Protein AF-A0A8K0P3K1-F1 (afdb_monomer_lite)

Foldseek 3Di:
DDPQDAPVPDDLLVVLLVLLQQQLQQARFKDKDQADPVRDRNFHQDDPVRLVVVVVSVQVSQQAFKPPRHDPVFKDKDWAFDQDDPRDGDDPVPGRGTMIMMTGHHDPQDRMATNVPRWGWHDDPPDIDTDDSVVSNVVVVVVVVVVVVVVVVVVVVCVVVVVVVVVVVVVVVVVVVVVVVPVPD

pLDDT: mean 82.13, std 14.41, range [30.98, 97.38]

Organism: Ladona fulva (NCBI:txid123851)

Radius of gyration: 28.06 Å; chains: 1; bounding box: 54×79×72 Å

Secondary structure (DSSP, 8-state):
------GGG--HHHHHHHHHHHHTTSS-EEEEESB-TTS-B--EE--HHHHHHHHHHHHHHHHHTEESPPPGGGEEEEEEE--EETTEEPPGGG--EEEEEEEE---TT---EETTT--EEEEETTEEEEE-HHHHHHHHHHHHHHHHHHHHHHHHHHHHHHHHHHHHHHHHHHHHHHHHTSS--

Structure (mmCIF, N/CA/C/O backbone):
data_AF-A0A8K0P3K1-F1
#
_entry.id   AF-A0A8K0P3K1-F1
#
loop_
_atom_site.group_PDB
_atom_site.id
_atom_site.type_symbol
_atom_site.label_atom_id
_atom_site.label_alt_id
_atom_site.label_comp_id
_atom_site.label_asym_id
_atom_site.label_entity_id
_atom_site.label_seq_id
_atom_site.pdbx_PDB_ins_code
_atom_site.Cartn_x
_atom_site.Cartn_y
_atom_site.Cartn_z
_atom_site.occupancy
_atom_site.B_iso_or_equiv
_atom_site.auth_seq_id
_atom_site.auth_comp_id
_atom_site.auth_asym_id
_atom_site.auth_atom_id
_atom_site.pdbx_PDB_model_num
ATOM 1 N N . MET A 1 1 ? -0.286 -1.206 -29.963 1.00 30.98 1 MET A N 1
ATOM 2 C CA . MET A 1 1 ? 0.560 -0.093 -29.488 1.00 30.98 1 MET A CA 1
ATOM 3 C C . MET A 1 1 ? 0.743 -0.262 -27.992 1.00 30.98 1 MET A C 1
ATOM 5 O O . MET A 1 1 ? -0.189 -0.025 -27.239 1.00 30.98 1 MET A O 1
ATOM 9 N N . SER A 1 2 ? 1.886 -0.807 -27.589 1.00 35.19 2 SER A N 1
ATOM 10 C CA . SER A 1 2 ? 2.212 -1.145 -26.203 1.00 35.19 2 SER A CA 1
ATOM 11 C C . SER A 1 2 ? 2.560 0.143 -25.460 1.00 35.19 2 SER A C 1
ATOM 13 O O . SER A 1 2 ? 3.600 0.742 -25.725 1.00 35.19 2 SER A O 1
ATOM 15 N N . SER A 1 3 ? 1.670 0.616 -24.590 1.00 42.28 3 SER A N 1
ATOM 16 C CA . SER A 1 3 ? 1.922 1.790 -23.755 1.00 42.28 3 SER A CA 1
ATOM 17 C C . SER A 1 3 ? 3.014 1.453 -22.740 1.00 42.28 3 SER A C 1
ATOM 19 O O . SER A 1 3 ? 2.750 0.817 -21.725 1.00 42.28 3 SER A O 1
ATOM 21 N N . GLU A 1 4 ? 4.257 1.839 -23.025 1.00 45.47 4 GLU A N 1
ATOM 22 C CA . GLU A 1 4 ? 5.372 1.673 -22.093 1.00 45.47 4 GLU A CA 1
ATOM 23 C C . GLU A 1 4 ? 5.132 2.544 -20.852 1.00 45.47 4 GLU A C 1
ATOM 25 O O . GLU A 1 4 ? 5.326 3.758 -20.873 1.00 45.47 4 GLU A O 1
ATOM 30 N N . ARG A 1 5 ? 4.670 1.932 -19.758 1.00 54.88 5 ARG A N 1
ATOM 31 C CA . ARG A 1 5 ? 4.519 2.621 -18.474 1.00 54.88 5 ARG A CA 1
ATOM 32 C C . ARG A 1 5 ? 5.867 2.635 -17.760 1.00 54.88 5 ARG A C 1
ATOM 34 O O . ARG A 1 5 ? 6.358 1.601 -17.310 1.00 54.88 5 ARG A O 1
ATOM 41 N N . SER A 1 6 ? 6.472 3.816 -17.684 1.00 55.75 6 SER A N 1
ATOM 42 C CA . SER A 1 6 ? 7.642 4.069 -16.841 1.00 55.75 6 SER A CA 1
ATOM 43 C C . SER A 1 6 ? 7.197 4.324 -15.399 1.00 55.75 6 SER A C 1
ATOM 45 O O . SER A 1 6 ? 6.186 4.993 -15.173 1.00 55.75 6 SER A O 1
ATOM 47 N N . ALA A 1 7 ? 7.970 3.854 -14.414 1.00 58.06 7 ALA A N 1
ATOM 48 C CA . ALA A 1 7 ? 7.705 4.140 -12.998 1.00 58.06 7 ALA A CA 1
ATOM 49 C C . ALA A 1 7 ? 7.728 5.645 -12.671 1.00 58.06 7 ALA A C 1
ATOM 51 O O . ALA A 1 7 ? 7.144 6.058 -11.674 1.00 58.06 7 ALA A O 1
ATOM 52 N N . LEU A 1 8 ? 8.328 6.474 -13.536 1.00 55.22 8 LEU A N 1
ATOM 53 C CA . LEU A 1 8 ? 8.339 7.937 -13.420 1.00 55.22 8 LEU A CA 1
ATOM 54 C C . LEU A 1 8 ? 6.945 8.582 -13.531 1.00 55.22 8 LEU A C 1
ATOM 56 O O . LEU A 1 8 ? 6.788 9.741 -13.165 1.00 55.22 8 LEU A O 1
ATOM 60 N N . GLN A 1 9 ? 5.935 7.860 -14.025 1.00 61.66 9 GLN A N 1
ATOM 61 C CA . GLN A 1 9 ? 4.557 8.363 -14.121 1.00 61.66 9 GLN A CA 1
ATOM 62 C C . GLN A 1 9 ? 3.705 8.064 -12.879 1.00 61.66 9 GLN A C 1
ATOM 64 O O . GLN A 1 9 ? 2.533 8.444 -12.830 1.00 61.66 9 GLN A O 1
ATOM 69 N N . ILE A 1 10 ? 4.252 7.373 -11.875 1.00 76.12 10 ILE A N 1
ATOM 70 C CA . ILE A 1 10 ? 3.509 7.050 -10.656 1.00 76.12 10 ILE A CA 1
ATOM 71 C C . ILE A 1 10 ? 3.386 8.319 -9.807 1.00 76.12 10 ILE A C 1
ATOM 73 O O . ILE A 1 10 ? 4.366 8.822 -9.265 1.00 76.12 10 ILE A O 1
ATOM 77 N N . SER A 1 11 ? 2.164 8.843 -9.693 1.00 84.88 11 SER A N 1
ATOM 78 C CA . SER A 1 11 ? 1.876 9.996 -8.838 1.00 84.88 11 SER A CA 1
ATOM 79 C C . SER A 1 11 ? 2.021 9.615 -7.364 1.00 84.88 11 SER A C 1
ATOM 81 O O . SER A 1 11 ? 1.261 8.786 -6.858 1.00 84.88 11 SER A O 1
ATOM 83 N N . GLU A 1 12 ? 2.961 10.265 -6.674 1.00 87.75 12 GLU A N 1
ATOM 84 C CA . GLU A 1 12 ? 3.181 10.102 -5.231 1.00 87.75 12 GLU A CA 1
ATOM 85 C C . GLU A 1 12 ? 1.896 10.371 -4.436 1.00 87.75 12 GLU A C 1
ATOM 87 O O . GLU A 1 12 ? 1.538 9.585 -3.565 1.00 87.75 12 GLU A O 1
ATOM 92 N N . ASN A 1 13 ? 1.140 11.416 -4.791 1.00 88.88 13 ASN A N 1
ATOM 93 C CA . ASN A 1 13 ? -0.115 11.756 -4.114 1.00 88.88 13 ASN A CA 1
ATOM 94 C C . ASN A 1 13 ? -1.177 10.660 -4.259 1.00 88.88 13 ASN A C 1
ATOM 96 O O . ASN A 1 13 ? -1.831 10.306 -3.278 1.00 88.88 13 ASN A O 1
ATOM 100 N N . ASN A 1 14 ? -1.344 10.103 -5.462 1.00 90.25 14 ASN A N 1
ATOM 101 C CA . ASN A 1 14 ? -2.312 9.026 -5.676 1.00 90.25 14 ASN A CA 1
ATOM 102 C C . ASN A 1 14 ? -1.897 7.759 -4.928 1.00 90.25 14 ASN A C 1
ATOM 104 O O . ASN A 1 14 ? -2.741 7.086 -4.337 1.00 90.25 14 ASN A O 1
ATOM 108 N N . LEU A 1 15 ? -0.601 7.442 -4.925 1.00 93.00 15 LEU A N 1
ATOM 109 C CA . LEU A 1 15 ? -0.086 6.301 -4.184 1.00 93.00 15 LEU A CA 1
ATOM 110 C C . LEU A 1 15 ? -0.263 6.486 -2.673 1.00 93.00 15 LEU A C 1
ATOM 112 O O . LEU A 1 15 ? -0.777 5.582 -2.023 1.00 93.00 15 LEU A O 1
ATOM 116 N N . ALA A 1 16 ? 0.066 7.656 -2.128 1.00 94.19 16 ALA A N 1
ATOM 117 C CA . ALA A 1 16 ? -0.148 7.978 -0.720 1.00 94.19 16 ALA A CA 1
ATOM 118 C C . ALA A 1 16 ? -1.631 7.869 -0.333 1.00 94.19 16 ALA A C 1
ATOM 120 O O . ALA A 1 16 ? -1.957 7.284 0.699 1.00 94.19 16 ALA A O 1
ATOM 121 N N . MET A 1 17 ? -2.538 8.338 -1.196 1.00 93.12 17 MET A N 1
ATOM 122 C CA . MET A 1 17 ? -3.982 8.189 -1.007 1.00 93.12 17 MET A CA 1
ATOM 123 C C . MET A 1 17 ? -4.403 6.711 -0.967 1.00 93.12 17 MET A C 1
ATOM 125 O O . MET A 1 17 ? -5.156 6.307 -0.080 1.00 93.12 17 MET A O 1
ATOM 129 N N . PHE A 1 18 ? -3.901 5.877 -1.887 1.00 93.69 18 PHE A N 1
ATOM 130 C CA . PHE A 1 18 ? -4.180 4.440 -1.859 1.00 93.69 18 PHE A CA 1
ATOM 131 C C . PHE A 1 18 ? -3.616 3.773 -0.610 1.00 93.69 18 PHE A C 1
ATOM 133 O O . PHE A 1 18 ? -4.332 3.008 0.034 1.00 93.69 18 PHE A O 1
ATOM 140 N N . VAL A 1 19 ? -2.377 4.080 -0.236 1.00 94.75 19 VAL A N 1
ATOM 141 C CA . VAL A 1 19 ? -1.754 3.546 0.978 1.00 94.75 19 VAL A CA 1
ATOM 142 C C . VAL A 1 19 ? -2.567 3.925 2.211 1.00 94.75 19 VAL A C 1
ATOM 144 O O . VAL A 1 19 ? -2.917 3.043 2.988 1.00 94.75 19 VAL A O 1
ATOM 147 N N . CYS A 1 20 ? -2.947 5.196 2.351 1.00 94.00 20 CYS A N 1
ATOM 148 C CA . CYS A 1 20 ? -3.813 5.673 3.428 1.00 94.00 20 CYS A CA 1
ATOM 149 C C . CYS A 1 20 ? -5.125 4.869 3.480 1.00 94.00 20 CYS A C 1
ATOM 151 O O . CYS A 1 20 ? -5.509 4.365 4.534 1.00 94.00 20 CYS A O 1
ATOM 153 N N . SER A 1 21 ? -5.748 4.628 2.321 1.00 93.25 21 SER A N 1
ATOM 154 C CA . SER A 1 21 ? -6.970 3.820 2.226 1.00 93.25 21 SER A CA 1
ATOM 155 C C . SER A 1 21 ? -6.803 2.364 2.670 1.00 93.25 21 SER A C 1
ATOM 157 O O . SER A 1 21 ? -7.722 1.802 3.266 1.00 93.25 21 SER A O 1
ATOM 159 N N . PHE A 1 22 ? -5.641 1.758 2.401 1.00 93.94 22 PHE A N 1
ATOM 160 C CA . PHE A 1 22 ? -5.319 0.394 2.818 1.00 93.94 22 PHE A CA 1
ATOM 161 C C . PHE A 1 22 ? -4.946 0.311 4.294 1.00 93.94 22 PHE A C 1
ATOM 163 O O . PHE A 1 22 ? -5.295 -0.660 4.948 1.00 93.94 22 PHE A O 1
ATOM 170 N N . LEU A 1 23 ? -4.268 1.315 4.844 1.00 92.88 23 LEU A N 1
ATOM 171 C CA . LEU A 1 23 ? -3.958 1.347 6.272 1.00 92.88 23 LEU A CA 1
ATOM 172 C C . LEU A 1 23 ? -5.233 1.458 7.121 1.00 92.88 23 LEU A C 1
ATOM 174 O O . LEU A 1 23 ? -5.320 0.843 8.179 1.00 92.88 23 LEU A O 1
ATOM 178 N N . ASN A 1 24 ? -6.236 2.191 6.631 1.00 91.50 24 ASN A N 1
ATOM 179 C CA . ASN A 1 24 ? -7.480 2.458 7.356 1.00 91.50 24 ASN A CA 1
ATOM 180 C C . ASN A 1 24 ? -8.568 1.390 7.203 1.00 91.50 24 ASN A C 1
ATOM 182 O O . ASN A 1 24 ? -9.595 1.485 7.866 1.00 91.50 24 ASN A O 1
ATOM 186 N N . ASN A 1 25 ? -8.390 0.386 6.340 1.00 87.31 25 ASN A N 1
ATOM 187 C CA . ASN A 1 25 ? -9.402 -0.659 6.145 1.00 87.31 25 ASN A CA 1
ATOM 188 C C . ASN A 1 25 ? -9.314 -1.803 7.180 1.00 87.31 25 ASN A C 1
ATOM 190 O O . ASN A 1 25 ? -10.071 -2.764 7.086 1.00 87.31 25 ASN A O 1
ATOM 194 N N . GLY A 1 26 ? -8.345 -1.751 8.102 1.00 80.25 26 GLY A N 1
ATOM 195 C CA . GLY A 1 26 ? -8.101 -2.777 9.122 1.00 80.25 26 GLY A CA 1
ATOM 196 C C . GLY A 1 26 ? -7.428 -4.068 8.631 1.00 80.25 26 GLY A C 1
ATOM 197 O O . GLY A 1 26 ? -6.910 -4.819 9.451 1.00 80.25 26 GLY A O 1
ATOM 198 N N . MET A 1 27 ? -7.370 -4.318 7.321 1.00 85.88 27 MET A N 1
ATOM 199 C CA . MET A 1 27 ? -6.788 -5.525 6.714 1.00 85.88 27 MET A CA 1
ATOM 200 C C . MET A 1 27 ? -5.431 -5.279 6.038 1.00 85.88 27 MET A C 1
ATOM 202 O O . MET A 1 27 ? -4.633 -6.203 5.899 1.00 85.88 27 MET A O 1
ATOM 206 N N . GLY A 1 28 ? -5.152 -4.049 5.601 1.00 91.56 28 GLY A N 1
ATOM 207 C CA . GLY A 1 28 ? -4.042 -3.745 4.704 1.00 91.56 28 GLY A CA 1
ATOM 208 C C . GLY A 1 28 ? -4.375 -4.087 3.251 1.00 91.56 28 GLY A C 1
ATOM 209 O O . GLY A 1 28 ? -5.533 -4.029 2.823 1.00 91.56 28 GLY A O 1
ATOM 210 N N . GLY A 1 29 ? -3.353 -4.426 2.469 1.00 93.88 29 GLY A N 1
ATOM 211 C CA . GLY A 1 29 ? -3.513 -4.858 1.083 1.00 93.88 29 GLY A CA 1
ATOM 212 C C . GLY A 1 29 ? -2.221 -4.795 0.280 1.00 93.88 29 GLY A C 1
ATOM 213 O O . GLY A 1 29 ? -1.163 -4.457 0.804 1.00 93.88 29 GLY A O 1
ATOM 214 N N . THR A 1 30 ? -2.322 -5.095 -1.013 1.00 94.94 30 THR A N 1
ATOM 215 C CA . THR A 1 30 ? -1.174 -5.094 -1.925 1.00 94.94 30 THR A CA 1
ATOM 216 C C . THR A 1 30 ? -1.466 -4.236 -3.148 1.00 94.94 30 THR A C 1
ATOM 218 O O . THR A 1 30 ? -2.526 -4.349 -3.767 1.00 94.94 30 THR A O 1
ATOM 221 N N . ILE A 1 31 ? -0.517 -3.373 -3.507 1.00 93.62 31 ILE A N 1
ATOM 222 C CA . ILE A 1 31 ? -0.551 -2.562 -4.725 1.00 93.62 31 ILE A CA 1
ATOM 223 C C . ILE A 1 31 ? 0.427 -3.162 -5.727 1.00 93.62 31 ILE A C 1
ATOM 225 O O . ILE A 1 31 ? 1.609 -3.320 -5.429 1.00 93.62 31 ILE A O 1
ATOM 229 N N . PHE A 1 32 ? -0.066 -3.445 -6.931 1.00 93.25 32 PHE A N 1
ATOM 230 C CA . PHE A 1 32 ? 0.747 -3.944 -8.033 1.00 93.25 32 PHE A CA 1
ATOM 231 C C . PHE A 1 32 ? 0.906 -2.884 -9.120 1.00 93.25 32 PHE A C 1
ATOM 233 O O . PHE A 1 32 ? -0.077 -2.307 -9.586 1.00 93.25 32 PHE A O 1
ATOM 240 N N . TYR A 1 33 ? 2.139 -2.690 -9.581 1.00 92.62 33 TYR A N 1
ATOM 241 C CA . TYR A 1 33 ? 2.444 -1.940 -10.797 1.00 92.62 33 TYR A CA 1
ATOM 242 C C . TYR A 1 33 ? 3.081 -2.847 -11.847 1.00 92.62 33 TYR A C 1
ATOM 244 O O . TYR A 1 33 ? 3.885 -3.722 -11.528 1.00 92.62 33 TYR A O 1
ATOM 252 N N . GLY A 1 34 ? 2.753 -2.605 -13.118 1.00 89.94 34 GLY A N 1
ATOM 253 C CA . GLY A 1 34 ? 3.140 -3.480 -14.231 1.00 89.94 34 GLY A CA 1
ATOM 254 C C . GLY A 1 34 ? 2.106 -4.567 -14.547 1.00 89.94 34 GLY A C 1
ATOM 255 O O . GLY A 1 34 ? 2.412 -5.507 -15.274 1.00 89.94 34 GLY A O 1
ATOM 256 N N . ILE A 1 35 ? 0.886 -4.440 -14.021 1.00 90.06 35 ILE A N 1
ATOM 257 C CA . ILE A 1 35 ? -0.266 -5.270 -14.387 1.00 90.06 35 ILE A CA 1
ATOM 258 C C . ILE A 1 35 ? -1.317 -4.356 -15.021 1.00 90.06 35 ILE A C 1
ATOM 260 O O . ILE A 1 35 ? -1.577 -3.260 -14.516 1.00 90.06 35 ILE A O 1
ATOM 264 N N . ASN A 1 36 ? -1.890 -4.770 -16.150 1.00 87.62 36 ASN A N 1
ATOM 265 C CA . ASN A 1 36 ? -2.932 -3.998 -16.822 1.00 87.62 36 ASN A CA 1
ATOM 266 C C . ASN A 1 36 ? -4.336 -4.289 -16.255 1.00 87.62 36 ASN A C 1
ATOM 268 O O . ASN A 1 36 ? -4.516 -5.155 -15.401 1.00 87.62 36 ASN A O 1
ATOM 272 N N . ALA A 1 37 ? -5.349 -3.559 -16.731 1.00 84.00 37 ALA A N 1
ATOM 273 C CA . ALA A 1 37 ? -6.725 -3.678 -16.232 1.00 84.00 37 ALA A CA 1
ATOM 274 C C . ALA A 1 37 ? -7.356 -5.065 -16.465 1.00 84.00 37 ALA A C 1
ATOM 276 O O . ALA A 1 37 ? -8.286 -5.436 -15.756 1.00 84.00 37 ALA A O 1
ATOM 277 N N . ASN A 1 38 ? -6.825 -5.841 -17.415 1.00 87.94 38 ASN A N 1
ATOM 278 C CA . ASN A 1 38 ? -7.275 -7.199 -17.719 1.00 87.94 38 ASN A CA 1
ATOM 279 C C . ASN A 1 38 ? -6.521 -8.261 -16.895 1.00 87.94 38 ASN A C 1
ATOM 281 O O . ASN A 1 38 ? -6.701 -9.453 -17.127 1.00 87.94 38 ASN A O 1
ATOM 285 N N . GLY A 1 39 ? -5.641 -7.849 -15.974 1.00 85.38 39 GLY A N 1
ATOM 286 C CA . GLY A 1 39 ? -4.822 -8.756 -15.167 1.00 85.38 39 GLY A CA 1
ATOM 287 C C . GLY A 1 39 ? -3.599 -9.322 -15.895 1.00 85.38 39 GLY A C 1
ATOM 288 O O . GLY A 1 39 ? -2.961 -10.242 -15.391 1.00 85.38 39 GLY A O 1
ATOM 289 N N . ILE A 1 40 ? -3.243 -8.791 -17.068 1.00 87.56 40 ILE A N 1
ATOM 290 C CA . ILE A 1 40 ? -2.072 -9.250 -17.823 1.00 87.56 40 ILE A CA 1
ATOM 291 C C . ILE A 1 40 ? -0.821 -8.557 -17.281 1.00 87.56 40 ILE A C 1
ATOM 293 O O . ILE A 1 40 ? -0.783 -7.333 -17.123 1.00 87.56 40 ILE A O 1
ATOM 297 N N . VAL A 1 41 ? 0.218 -9.352 -17.023 1.00 89.94 41 VAL A N 1
ATOM 298 C CA . VAL A 1 41 ? 1.531 -8.870 -16.588 1.00 89.94 41 VAL A CA 1
ATOM 299 C C . VAL A 1 41 ? 2.293 -8.305 -17.786 1.00 89.94 41 VAL A C 1
ATOM 301 O O . VAL A 1 41 ? 2.770 -9.046 -18.642 1.00 89.94 41 VAL A O 1
ATOM 304 N N . GLU A 1 42 ? 2.425 -6.984 -17.829 1.00 87.06 42 GLU A N 1
ATOM 305 C CA . GLU A 1 42 ? 3.249 -6.266 -18.814 1.00 87.06 42 GLU A CA 1
ATOM 306 C C . GLU A 1 42 ? 4.634 -5.936 -18.235 1.00 87.06 42 GLU A C 1
ATOM 308 O O . GLU A 1 42 ? 5.643 -5.932 -18.943 1.00 87.06 42 GLU A O 1
ATOM 313 N N . GLY A 1 43 ? 4.675 -5.721 -16.918 1.00 88.06 43 GLY A N 1
ATOM 314 C CA . GLY A 1 43 ? 5.819 -5.242 -16.162 1.00 88.06 43 GLY A CA 1
ATOM 315 C C . GLY A 1 43 ? 6.216 -3.806 -16.504 1.00 88.06 43 GLY A C 1
ATOM 316 O O . GLY A 1 43 ? 5.687 -3.167 -17.408 1.00 88.06 43 GLY A O 1
ATOM 317 N N . MET A 1 44 ? 7.171 -3.285 -15.746 1.00 88.50 44 MET A N 1
ATOM 318 C CA . MET A 1 44 ? 7.766 -1.970 -15.944 1.00 88.50 44 MET A CA 1
ATOM 319 C C . MET A 1 44 ? 9.252 -2.119 -16.216 1.00 88.50 44 MET A C 1
ATOM 321 O O . MET A 1 44 ? 9.939 -2.901 -15.554 1.00 88.50 44 MET A O 1
ATOM 325 N N . LYS A 1 45 ? 9.753 -1.362 -17.192 1.00 88.44 45 LYS A N 1
ATOM 326 C CA . LYS A 1 45 ? 11.183 -1.331 -17.486 1.00 88.44 45 LYS A CA 1
ATOM 327 C C . LYS A 1 45 ? 11.892 -0.548 -16.385 1.00 88.44 45 LYS A C 1
ATOM 329 O O . LYS A 1 45 ? 11.662 0.650 -16.275 1.00 88.44 45 LYS A O 1
ATOM 334 N N . LEU A 1 46 ? 12.697 -1.230 -15.573 1.00 88.19 46 LEU A N 1
ATOM 335 C CA . LEU A 1 46 ? 13.419 -0.638 -14.449 1.00 88.19 46 LEU A CA 1
ATOM 336 C C . LEU A 1 46 ? 14.855 -1.146 -14.396 1.00 88.19 46 LEU A C 1
ATOM 338 O O . LEU A 1 46 ? 15.114 -2.351 -14.322 1.00 88.19 46 LEU A O 1
ATOM 342 N N . ASN A 1 47 ? 15.794 -0.210 -14.385 1.00 88.81 47 ASN A N 1
ATOM 343 C CA . ASN A 1 47 ? 17.188 -0.463 -14.069 1.00 88.81 47 ASN A CA 1
ATOM 344 C C . ASN A 1 47 ? 17.415 -0.471 -12.541 1.00 88.81 47 ASN A C 1
ATOM 346 O O . ASN A 1 47 ? 16.516 -0.208 -11.739 1.00 88.81 47 ASN A O 1
ATOM 350 N N . ARG A 1 48 ? 18.633 -0.817 -12.109 1.00 89.19 48 ARG A N 1
ATOM 351 C CA . ARG A 1 48 ? 18.972 -0.891 -10.678 1.00 89.19 48 ARG A CA 1
ATOM 352 C C . ARG A 1 48 ? 18.772 0.447 -9.958 1.00 89.19 48 ARG A C 1
ATOM 354 O O . ARG A 1 48 ? 18.177 0.458 -8.888 1.00 89.19 48 ARG A O 1
ATOM 361 N N . LEU A 1 49 ? 19.225 1.545 -10.561 1.00 91.00 49 LEU A N 1
ATOM 362 C CA . LEU A 1 49 ? 19.121 2.882 -9.981 1.00 91.00 49 LEU A CA 1
ATOM 363 C C . LEU A 1 49 ? 17.656 3.314 -9.824 1.00 91.00 49 LEU A C 1
ATOM 365 O O . LEU A 1 49 ? 17.288 3.870 -8.794 1.00 91.00 49 LEU A O 1
ATOM 369 N N . GLU A 1 50 ? 16.808 3.022 -10.809 1.00 91.44 50 GLU A N 1
ATOM 370 C CA . GLU A 1 50 ? 15.373 3.318 -10.777 1.00 91.44 50 GLU A CA 1
ATOM 371 C C . GLU A 1 50 ? 14.656 2.540 -9.672 1.00 91.44 50 GLU A C 1
ATOM 373 O O . GLU A 1 50 ? 13.842 3.121 -8.959 1.00 91.44 50 GLU A O 1
ATOM 378 N N . ARG A 1 51 ? 14.991 1.258 -9.462 1.00 91.38 51 ARG A N 1
ATOM 379 C CA . ARG A 1 51 ? 14.431 0.463 -8.353 1.00 91.38 51 ARG A CA 1
ATOM 380 C C . ARG A 1 51 ? 14.822 1.020 -6.985 1.00 91.38 51 ARG A C 1
ATOM 382 O O . ARG A 1 51 ? 13.969 1.145 -6.106 1.00 91.38 51 ARG A O 1
ATOM 389 N N . ASP A 1 52 ? 16.089 1.386 -6.816 1.00 93.00 52 ASP A N 1
ATOM 390 C CA . ASP A 1 52 ? 16.579 1.969 -5.563 1.00 93.00 52 ASP A CA 1
ATOM 391 C C . ASP A 1 52 ? 15.960 3.353 -5.313 1.00 93.00 52 ASP A C 1
ATOM 393 O O . ASP A 1 52 ? 15.584 3.681 -4.187 1.00 93.00 52 ASP A O 1
ATOM 397 N N . THR A 1 53 ? 15.794 4.152 -6.368 1.00 92.81 53 THR A N 1
ATOM 398 C CA . THR A 1 53 ? 15.145 5.471 -6.303 1.00 92.81 53 THR A CA 1
ATOM 399 C C . THR A 1 53 ? 13.665 5.337 -5.964 1.00 92.81 53 THR A C 1
ATOM 401 O O . THR A 1 53 ? 13.163 6.078 -5.123 1.00 92.81 53 THR A O 1
ATOM 404 N N . PHE A 1 54 ? 12.979 4.359 -6.560 1.00 92.81 54 PHE A N 1
ATOM 405 C CA . PHE A 1 54 ? 11.581 4.068 -6.271 1.00 92.81 54 PHE A CA 1
ATOM 406 C C . PHE A 1 54 ? 11.381 3.694 -4.799 1.00 92.81 54 PHE A C 1
ATOM 408 O O . PHE A 1 54 ? 10.548 4.306 -4.139 1.00 92.81 54 PHE A O 1
ATOM 415 N N . ARG A 1 55 ? 12.186 2.770 -4.251 1.00 94.00 55 ARG A N 1
ATOM 416 C CA . ARG A 1 55 ? 12.125 2.406 -2.821 1.00 94.00 55 ARG A CA 1
ATOM 417 C C . ARG A 1 55 ? 12.305 3.611 -1.906 1.00 94.00 55 ARG A C 1
ATOM 419 O O . ARG A 1 55 ? 11.455 3.851 -1.060 1.00 94.00 55 ARG A O 1
ATOM 426 N N . LYS A 1 56 ? 13.342 4.421 -2.144 1.00 93.69 56 LYS A N 1
ATOM 427 C CA . LYS A 1 56 ? 13.577 5.656 -1.376 1.00 93.69 56 LYS A CA 1
ATOM 428 C 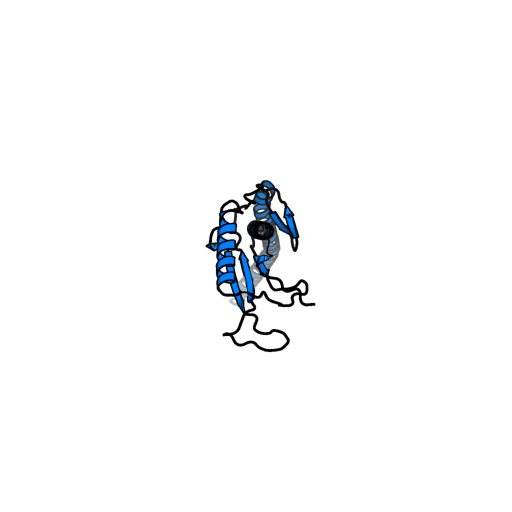C . LYS A 1 56 ? 12.408 6.638 -1.481 1.00 93.69 56 LYS A C 1
ATOM 430 O O . LYS A 1 56 ? 12.104 7.332 -0.515 1.00 93.69 56 LYS A O 1
ATOM 435 N N . GLY A 1 57 ? 11.770 6.712 -2.650 1.00 93.38 57 GLY A N 1
ATOM 436 C CA . GLY A 1 57 ? 10.563 7.505 -2.871 1.00 93.38 57 GLY A CA 1
ATOM 437 C C . GLY A 1 57 ? 9.396 7.027 -2.009 1.00 93.38 57 GLY A C 1
ATOM 438 O O . GLY A 1 57 ? 8.759 7.848 -1.355 1.00 93.38 57 GLY A O 1
ATOM 439 N N . ILE A 1 58 ? 9.171 5.710 -1.942 1.00 94.69 58 ILE A N 1
ATOM 440 C CA . ILE A 1 58 ? 8.165 5.116 -1.052 1.00 94.69 58 ILE A CA 1
ATOM 441 C C . ILE A 1 58 ? 8.484 5.427 0.407 1.00 94.69 58 ILE A C 1
ATOM 443 O O . ILE A 1 58 ? 7.621 5.960 1.093 1.00 94.69 58 ILE A O 1
ATOM 447 N N . ASP A 1 59 ? 9.711 5.179 0.865 1.00 94.69 59 ASP A N 1
ATOM 448 C CA . ASP A 1 59 ? 10.103 5.443 2.256 1.00 94.69 59 ASP A CA 1
ATOM 449 C C . ASP A 1 59 ? 9.873 6.912 2.636 1.00 94.69 59 ASP A C 1
ATOM 451 O O . ASP A 1 59 ? 9.280 7.229 3.668 1.00 94.69 59 ASP A O 1
ATOM 455 N N . ARG A 1 60 ? 10.266 7.837 1.753 1.00 94.62 60 ARG A N 1
ATOM 456 C CA . ARG A 1 60 ? 10.030 9.271 1.942 1.00 94.62 60 ARG A CA 1
ATOM 457 C C . ARG A 1 60 ? 8.538 9.605 1.996 1.00 94.62 60 ARG A C 1
ATOM 459 O O . ARG A 1 60 ? 8.139 10.412 2.835 1.00 94.62 60 ARG A O 1
ATOM 466 N N . MET A 1 61 ? 7.734 9.031 1.105 1.00 94.88 61 MET A N 1
ATOM 467 C CA . MET A 1 61 ? 6.287 9.248 1.058 1.00 94.88 61 MET A CA 1
ATOM 468 C C . MET A 1 61 ? 5.615 8.731 2.340 1.00 94.88 61 MET A C 1
ATOM 470 O O . MET A 1 61 ? 4.786 9.434 2.915 1.00 94.88 61 MET A O 1
ATOM 474 N N . MET A 1 62 ? 6.005 7.548 2.823 1.00 95.00 62 MET A N 1
ATOM 475 C CA . MET A 1 62 ? 5.498 6.939 4.060 1.00 95.00 62 MET A CA 1
ATOM 476 C C . MET A 1 62 ? 5.780 7.804 5.298 1.00 95.00 62 MET A C 1
ATOM 478 O O . MET A 1 62 ? 4.937 7.883 6.192 1.00 95.00 62 MET A O 1
ATOM 482 N N . GLY A 1 63 ? 6.927 8.493 5.314 1.00 93.62 63 GLY A N 1
ATOM 483 C CA . GLY A 1 63 ? 7.328 9.395 6.398 1.00 93.62 63 GLY A CA 1
ATOM 484 C C . GLY A 1 63 ? 6.775 10.822 6.322 1.00 93.62 63 GLY A C 1
ATOM 485 O O . GLY A 1 63 ? 6.753 11.521 7.331 1.00 93.62 63 GLY A O 1
ATOM 486 N N . ARG A 1 64 ? 6.358 11.303 5.141 1.00 93.69 64 ARG A N 1
ATOM 487 C CA . ARG A 1 64 ? 6.010 12.730 4.942 1.00 93.69 64 ARG A CA 1
ATOM 488 C C . ARG A 1 64 ? 4.585 12.989 4.484 1.00 93.69 64 ARG A C 1
ATOM 490 O O . ARG A 1 64 ? 4.048 14.053 4.773 1.00 93.69 64 ARG A O 1
ATOM 497 N N . SER A 1 65 ? 3.995 12.058 3.746 1.00 93.88 65 SER A N 1
ATOM 498 C CA . SER A 1 65 ? 2.717 12.272 3.056 1.00 93.88 65 SER A CA 1
ATOM 499 C C . SER A 1 65 ? 1.530 11.701 3.835 1.00 93.88 65 SER A C 1
ATOM 501 O O . SER A 1 65 ? 0.384 12.023 3.523 1.00 93.88 65 SER A O 1
ATOM 503 N N . ILE A 1 66 ? 1.790 10.898 4.873 1.00 94.38 66 ILE A N 1
ATOM 504 C CA . ILE A 1 66 ? 0.785 10.215 5.694 1.00 94.38 66 ILE A CA 1
ATOM 505 C C . ILE A 1 66 ? 1.057 10.495 7.181 1.00 94.38 66 ILE A C 1
ATOM 507 O O . ILE A 1 66 ? 2.203 10.468 7.622 1.00 94.38 66 ILE A O 1
ATOM 511 N N . TYR A 1 67 ? -0.005 10.776 7.940 1.00 93.06 67 TYR A N 1
ATOM 512 C CA . TYR A 1 67 ? 0.031 11.065 9.373 1.00 93.06 67 TYR A CA 1
ATOM 513 C C . TYR A 1 67 ? -0.970 10.197 10.161 1.00 93.06 67 TYR A C 1
ATOM 515 O O . TYR A 1 67 ? -2.148 10.177 9.790 1.00 93.06 67 TYR A O 1
ATOM 523 N N . PRO A 1 68 ? -0.574 9.558 11.281 1.00 92.94 68 PRO A N 1
ATOM 524 C CA . PRO A 1 68 ? 0.791 9.472 11.819 1.00 92.94 68 PRO A CA 1
ATOM 525 C C . PRO A 1 68 ? 1.775 8.809 10.845 1.00 92.94 68 PRO A C 1
ATOM 527 O O . PRO A 1 68 ? 1.346 8.154 9.898 1.00 92.94 68 PRO A O 1
ATOM 530 N N . GLU A 1 69 ? 3.080 8.988 11.063 1.00 93.50 69 GLU A N 1
ATOM 531 C CA . GLU A 1 69 ? 4.108 8.366 10.217 1.00 93.50 69 GLU A CA 1
ATOM 532 C C . GLU A 1 69 ? 3.911 6.843 10.140 1.00 93.50 69 GLU A C 1
ATOM 534 O O . GLU A 1 69 ? 3.649 6.163 11.142 1.00 93.50 69 GLU A O 1
ATOM 539 N N . VAL A 1 70 ? 4.021 6.298 8.927 1.00 94.69 70 VAL A N 1
ATOM 540 C CA . VAL A 1 70 ? 3.865 4.863 8.691 1.00 94.69 70 VAL A CA 1
ATOM 541 C C . VAL A 1 70 ? 5.156 4.156 9.088 1.00 94.69 70 VAL A C 1
ATOM 543 O O . VAL A 1 70 ? 6.221 4.414 8.533 1.00 94.69 70 VAL A O 1
ATOM 546 N N . ARG A 1 71 ? 5.067 3.226 10.046 1.00 94.06 71 ARG A N 1
ATOM 547 C CA . ARG A 1 71 ? 6.242 2.475 10.508 1.00 94.06 71 ARG A CA 1
ATOM 548 C C . ARG A 1 71 ? 6.809 1.609 9.372 1.00 94.06 71 ARG A C 1
ATOM 550 O O . ARG A 1 71 ? 6.018 0.967 8.681 1.00 94.06 71 ARG A O 1
ATOM 557 N N . PRO A 1 72 ? 8.143 1.456 9.255 1.00 94.12 72 PRO A N 1
ATOM 558 C CA . PRO A 1 72 ? 8.763 0.592 8.243 1.00 94.12 72 PRO A CA 1
ATOM 559 C C . PRO A 1 72 ? 8.293 -0.869 8.273 1.00 94.12 72 PRO A C 1
ATOM 561 O O . PRO A 1 72 ? 8.301 -1.546 7.259 1.00 94.12 72 PRO A O 1
ATOM 564 N N . SER A 1 73 ? 7.832 -1.369 9.424 1.00 94.38 73 SER A N 1
ATOM 565 C CA . SER A 1 73 ? 7.265 -2.721 9.540 1.00 94.38 73 SER A CA 1
ATOM 566 C C . SER A 1 73 ? 5.872 -2.878 8.913 1.00 94.38 73 SER A C 1
ATOM 568 O O . SER A 1 73 ? 5.388 -4.003 8.771 1.00 94.38 73 SER A O 1
ATOM 570 N N . CYS A 1 74 ? 5.212 -1.768 8.568 1.00 94.38 74 CYS A N 1
ATOM 571 C CA . CYS A 1 74 ? 3.853 -1.738 8.029 1.00 94.38 74 CYS A CA 1
ATOM 572 C C . CYS A 1 74 ? 3.815 -1.789 6.500 1.00 94.38 74 CYS A C 1
ATOM 574 O O . CYS A 1 74 ? 2.726 -1.777 5.931 1.00 94.38 74 CYS A O 1
ATOM 576 N N . TYR A 1 75 ? 4.961 -1.850 5.821 1.00 96.50 75 TYR A N 1
ATOM 577 C CA . TYR A 1 75 ? 4.997 -2.016 4.376 1.00 96.50 75 TYR A CA 1
ATOM 578 C C . TYR A 1 75 ? 6.233 -2.788 3.912 1.00 96.50 75 TYR A C 1
ATOM 580 O O . TYR A 1 75 ? 7.229 -2.871 4.622 1.00 96.50 75 TYR A O 1
ATOM 588 N N . ASP A 1 76 ? 6.154 -3.363 2.715 1.00 97.12 76 ASP A N 1
ATOM 589 C CA . ASP A 1 76 ? 7.299 -3.951 2.018 1.00 97.12 76 ASP A CA 1
ATOM 590 C C . ASP A 1 76 ? 7.228 -3.636 0.520 1.00 97.12 76 ASP A C 1
ATOM 592 O O . ASP A 1 76 ? 6.139 -3.555 -0.052 1.00 97.12 76 ASP A O 1
ATOM 596 N N . VAL A 1 77 ? 8.389 -3.441 -0.111 1.00 96.56 77 VAL A N 1
ATOM 597 C CA . VAL A 1 77 ? 8.509 -3.107 -1.537 1.00 96.56 77 VAL A CA 1
ATOM 598 C C . VAL A 1 77 ? 9.376 -4.142 -2.243 1.00 96.56 77 VAL A C 1
ATOM 600 O O . VAL A 1 77 ? 10.617 -4.130 -2.178 1.00 96.56 77 VAL A O 1
ATOM 603 N N . SER A 1 78 ? 8.700 -4.991 -3.006 1.00 96.25 78 SER A N 1
ATOM 604 C CA . SER A 1 78 ? 9.281 -6.104 -3.741 1.00 96.25 78 SER A CA 1
ATOM 605 C C . SER A 1 78 ? 9.271 -5.847 -5.250 1.00 96.25 78 SER A C 1
ATOM 607 O O . SER A 1 78 ? 8.335 -5.280 -5.811 1.00 96.25 78 SER A O 1
ATOM 609 N N . PHE A 1 79 ? 10.347 -6.259 -5.924 1.00 94.19 79 PHE A N 1
ATOM 610 C CA . PHE A 1 79 ? 10.462 -6.201 -7.383 1.00 94.19 79 PHE A CA 1
ATOM 611 C C . PHE A 1 79 ? 10.534 -7.624 -7.922 1.00 94.19 79 PHE A C 1
ATOM 613 O O . PHE A 1 79 ? 11.554 -8.296 -7.763 1.00 94.19 79 PHE A O 1
ATOM 620 N N . ILE A 1 80 ? 9.473 -8.060 -8.590 1.00 93.12 80 ILE A N 1
ATOM 621 C CA . ILE A 1 80 ? 9.343 -9.412 -9.132 1.00 93.12 80 ILE A CA 1
ATOM 622 C C . ILE A 1 80 ? 9.757 -9.389 -10.612 1.00 93.12 80 ILE A C 1
ATOM 624 O O . ILE A 1 80 ? 9.177 -8.621 -11.385 1.00 93.12 80 ILE A O 1
ATOM 628 N N . PRO A 1 81 ? 10.758 -10.177 -11.045 1.00 90.75 81 PRO A N 1
ATOM 629 C CA . PRO A 1 81 ? 11.206 -10.169 -12.433 1.00 90.75 81 PRO A CA 1
ATOM 630 C C . PRO A 1 81 ? 10.151 -10.791 -13.354 1.00 90.75 81 PRO A C 1
ATOM 632 O O . PRO A 1 81 ? 9.598 -11.854 -13.070 1.00 90.75 81 PRO A O 1
ATOM 635 N N . VAL A 1 82 ? 9.895 -10.151 -14.497 1.00 88.06 82 VAL A N 1
ATOM 636 C CA . VAL A 1 82 ? 9.015 -10.719 -15.522 1.00 88.06 82 VAL A CA 1
ATOM 637 C C . VAL A 1 82 ? 9.811 -11.704 -16.374 1.00 88.06 82 VAL A C 1
ATOM 639 O O . VAL A 1 82 ? 10.691 -11.322 -17.148 1.00 88.06 82 VAL A O 1
ATOM 642 N N . MET A 1 83 ? 9.478 -12.989 -16.238 1.00 82.88 83 MET A N 1
ATOM 643 C CA . MET A 1 83 ? 10.206 -14.084 -16.888 1.00 82.88 83 MET A CA 1
ATOM 644 C C . MET A 1 83 ? 9.845 -14.271 -18.363 1.00 82.88 83 MET A C 1
ATOM 646 O O . MET A 1 83 ? 10.616 -14.876 -19.104 1.00 82.88 83 MET A O 1
ATOM 650 N N . ARG A 1 84 ? 8.686 -13.771 -18.808 1.00 76.81 84 ARG A N 1
ATOM 651 C CA . ARG A 1 84 ? 8.187 -13.975 -20.172 1.00 76.81 84 ARG A CA 1
ATOM 652 C C . ARG A 1 84 ? 7.748 -12.662 -20.796 1.00 76.81 84 ARG A C 1
ATOM 654 O O . ARG A 1 84 ? 6.920 -11.958 -20.234 1.00 76.81 84 ARG A O 1
ATOM 661 N N . SER A 1 85 ? 8.267 -12.356 -21.979 1.00 70.50 85 SER A N 1
ATOM 662 C CA . SER A 1 85 ? 7.856 -11.184 -22.756 1.00 70.50 85 SER A CA 1
ATOM 663 C C . SER A 1 85 ? 7.820 -11.551 -24.238 1.00 70.50 85 SER A C 1
ATOM 665 O O . SER A 1 85 ? 8.752 -12.176 -24.744 1.00 70.50 85 SER A O 1
ATOM 667 N N . GLY A 1 86 ? 6.711 -11.254 -24.924 1.00 69.12 86 GLY A N 1
ATOM 668 C CA . GLY A 1 86 ? 6.538 -11.605 -26.342 1.00 69.12 86 GLY A CA 1
ATOM 669 C C . GLY A 1 86 ? 6.671 -13.107 -26.640 1.00 69.12 86 GLY A C 1
ATOM 670 O O . GLY A 1 86 ? 7.235 -13.485 -27.661 1.00 69.12 86 GLY A O 1
ATOM 671 N N . GLY A 1 87 ? 6.233 -13.973 -25.718 1.00 69.75 87 GLY A N 1
ATOM 672 C CA . GLY A 1 87 ? 6.277 -15.435 -25.868 1.00 69.75 87 GLY A CA 1
ATOM 673 C C . GLY A 1 87 ? 7.612 -16.106 -25.512 1.00 69.75 87 GLY A C 1
ATOM 674 O O . GLY A 1 87 ? 7.618 -17.315 -25.276 1.00 69.75 87 GLY A O 1
ATOM 675 N N . LYS A 1 88 ? 8.709 -15.349 -25.376 1.00 71.56 88 LYS A N 1
ATOM 676 C CA . LYS A 1 88 ? 10.049 -15.871 -25.050 1.00 71.56 88 LYS A CA 1
ATOM 677 C C . LYS A 1 88 ? 10.327 -15.839 -23.546 1.00 71.56 88 LYS A C 1
ATOM 679 O O . LYS A 1 88 ? 9.934 -14.889 -22.869 1.00 71.56 88 LYS A O 1
ATOM 684 N N . ILE A 1 89 ? 11.015 -16.866 -23.044 1.00 76.25 89 ILE A N 1
ATOM 685 C CA . ILE A 1 89 ? 11.545 -16.907 -21.673 1.00 76.25 89 ILE A CA 1
ATOM 686 C C . ILE A 1 89 ? 12.840 -16.089 -21.639 1.00 76.25 89 ILE A C 1
ATOM 688 O O . ILE A 1 89 ? 13.713 -16.272 -22.487 1.00 76.25 89 ILE A O 1
ATOM 692 N N . LEU A 1 90 ? 12.947 -15.170 -20.684 1.00 72.50 90 LEU A N 1
ATOM 693 C CA . LEU A 1 90 ? 14.112 -14.315 -20.477 1.00 72.50 90 LEU A CA 1
ATOM 694 C C . LEU A 1 90 ? 15.021 -14.914 -19.396 1.00 72.50 90 LEU A C 1
ATOM 696 O O . LEU A 1 90 ? 14.538 -15.416 -18.383 1.00 72.50 90 LEU A O 1
ATOM 700 N N . ALA A 1 91 ? 16.337 -14.837 -19.604 1.00 67.75 91 ALA A N 1
ATOM 701 C CA . ALA A 1 91 ? 17.325 -15.238 -18.607 1.00 67.75 91 ALA A CA 1
ATOM 702 C C . ALA A 1 91 ? 17.424 -14.212 -17.461 1.00 67.75 91 ALA A C 1
ATOM 704 O O . ALA A 1 91 ? 17.344 -13.003 -17.699 1.00 67.75 91 ALA A O 1
ATOM 705 N N . LEU A 1 92 ? 17.693 -14.703 -16.241 1.00 64.50 92 LEU A N 1
ATOM 706 C CA . LEU A 1 92 ? 17.760 -13.911 -15.000 1.00 64.50 92 LEU A CA 1
ATOM 707 C C . LEU A 1 92 ? 18.707 -12.707 -15.060 1.00 64.50 92 LEU A C 1
ATOM 709 O O . LEU A 1 92 ? 18.420 -11.644 -14.511 1.00 64.50 92 LEU A O 1
ATOM 713 N N . SER A 1 93 ? 19.810 -12.854 -15.785 1.00 65.31 93 SER A N 1
ATOM 714 C CA . SER A 1 93 ? 20.851 -11.841 -15.960 1.00 65.31 93 SER A CA 1
ATOM 715 C C . SER A 1 93 ? 20.458 -10.679 -16.881 1.00 65.31 93 SER A C 1
ATOM 717 O O . SER A 1 93 ? 21.136 -9.653 -16.880 1.00 65.31 93 SER A O 1
ATOM 719 N N . ALA A 1 94 ? 19.370 -10.804 -17.649 1.00 63.59 94 ALA A N 1
ATOM 720 C CA . ALA A 1 94 ? 18.959 -9.823 -18.655 1.00 63.59 94 ALA A CA 1
ATOM 721 C C . ALA A 1 94 ? 17.616 -9.135 -18.345 1.00 63.59 94 ALA A C 1
ATOM 723 O O . ALA A 1 94 ? 17.116 -8.372 -19.180 1.00 63.59 94 ALA A O 1
ATOM 724 N N . HIS A 1 95 ? 17.010 -9.371 -17.173 1.00 68.31 95 HIS A N 1
ATOM 725 C CA . HIS A 1 95 ? 15.714 -8.773 -16.851 1.00 68.31 95 HIS A CA 1
ATOM 726 C C . HIS A 1 95 ? 15.810 -7.257 -16.712 1.00 68.31 95 HIS A C 1
ATOM 728 O O . HIS A 1 95 ? 16.356 -6.713 -15.752 1.00 68.31 95 HIS A O 1
ATOM 734 N N . ARG A 1 96 ? 15.195 -6.571 -17.672 1.00 79.12 96 ARG A N 1
ATOM 735 C CA . ARG A 1 96 ? 14.915 -5.137 -17.588 1.00 79.12 96 ARG A CA 1
ATOM 736 C C . ARG A 1 96 ? 13.495 -4.855 -17.121 1.00 79.12 96 ARG A C 1
ATOM 738 O O . ARG A 1 96 ? 13.197 -3.704 -16.852 1.00 79.12 96 ARG A O 1
ATOM 745 N N . THR A 1 97 ? 12.646 -5.876 -17.010 1.00 88.19 97 THR A N 1
ATOM 746 C CA . THR A 1 97 ? 11.208 -5.730 -16.768 1.00 88.19 97 THR A CA 1
ATOM 747 C C . THR A 1 97 ? 10.805 -6.356 -15.437 1.00 88.19 97 THR A C 1
ATOM 749 O O . THR A 1 97 ? 11.108 -7.521 -15.179 1.00 88.19 97 THR A O 1
ATOM 752 N N . TRP A 1 98 ? 10.099 -5.583 -14.614 1.00 90.69 98 TRP A N 1
ATOM 753 C CA . TRP A 1 98 ? 9.750 -5.926 -13.238 1.00 90.69 98 TRP A CA 1
ATOM 754 C C . TRP A 1 98 ? 8.293 -5.580 -12.934 1.00 90.69 98 TRP A C 1
ATOM 756 O O . TRP A 1 98 ? 7.795 -4.545 -13.370 1.00 90.69 98 TRP A O 1
ATOM 766 N N . VAL A 1 99 ? 7.621 -6.410 -12.148 1.00 93.19 99 VAL A N 1
ATOM 767 C CA . VAL A 1 99 ? 6.393 -6.033 -11.441 1.00 93.19 99 VAL A CA 1
ATOM 768 C C . VAL A 1 99 ? 6.806 -5.458 -10.094 1.00 93.19 99 VAL A C 1
ATOM 770 O O . VAL A 1 99 ? 7.628 -6.055 -9.399 1.00 93.19 99 VAL A O 1
ATOM 773 N N . ILE A 1 100 ? 6.267 -4.293 -9.739 1.00 95.00 100 ILE A N 1
ATOM 774 C CA . ILE A 1 100 ? 6.442 -3.752 -8.389 1.00 95.00 100 ILE A CA 1
ATOM 775 C C . ILE A 1 100 ? 5.263 -4.213 -7.553 1.00 95.00 100 ILE A C 1
ATOM 777 O O . ILE A 1 100 ? 4.112 -3.985 -7.926 1.00 95.00 100 ILE A O 1
ATOM 781 N N . GLU A 1 101 ?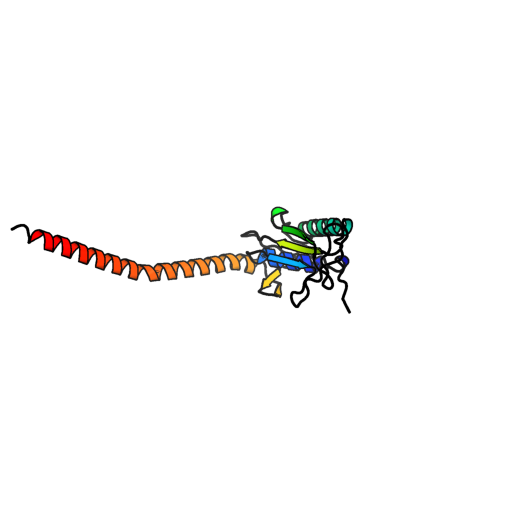 5.570 -4.813 -6.417 1.00 95.94 101 GLU A N 1
ATOM 782 C CA . GLU A 1 101 ? 4.622 -5.174 -5.382 1.00 95.94 101 GLU A CA 1
ATOM 783 C C . GLU A 1 101 ? 4.886 -4.309 -4.148 1.00 95.94 101 GLU A C 1
ATOM 785 O O . GLU A 1 101 ? 6.004 -4.277 -3.634 1.00 95.94 101 GLU A O 1
ATOM 790 N N . ILE A 1 102 ? 3.859 -3.599 -3.682 1.00 96.69 102 ILE A N 1
ATOM 791 C CA . ILE A 1 102 ? 3.894 -2.844 -2.428 1.00 96.69 102 ILE A CA 1
ATOM 792 C C . ILE A 1 102 ? 2.878 -3.477 -1.491 1.00 96.69 102 ILE A C 1
ATOM 794 O O . ILE A 1 102 ? 1.671 -3.306 -1.675 1.00 96.69 102 ILE A O 1
ATOM 798 N N . GLN A 1 103 ? 3.364 -4.216 -0.503 1.00 97.38 103 GLN A N 1
ATOM 799 C CA . GLN A 1 103 ? 2.530 -4.805 0.536 1.00 97.38 103 GLN A CA 1
ATOM 800 C C . GLN A 1 103 ? 2.344 -3.799 1.663 1.00 97.38 103 GLN A C 1
ATOM 802 O O . GLN A 1 103 ? 3.292 -3.129 2.060 1.00 97.38 103 GLN A O 1
ATOM 807 N N . ILE A 1 104 ? 1.125 -3.694 2.178 1.00 96.88 104 ILE A N 1
ATOM 808 C CA . ILE A 1 104 ? 0.728 -2.754 3.223 1.00 96.88 104 ILE A CA 1
ATOM 809 C C . ILE A 1 104 ? 0.038 -3.554 4.319 1.00 96.88 104 ILE A C 1
ATOM 811 O O . ILE A 1 104 ? -0.899 -4.308 4.057 1.00 96.88 104 ILE A O 1
ATOM 815 N N . LYS A 1 105 ? 0.486 -3.367 5.555 1.00 94.69 105 LYS A N 1
ATOM 816 C CA . LYS A 1 105 ? -0.056 -4.006 6.752 1.00 94.69 105 LYS A CA 1
ATOM 817 C C . LYS A 1 105 ? -0.722 -2.935 7.601 1.00 94.69 105 LYS A C 1
ATOM 819 O O . LYS A 1 105 ? -0.059 -2.012 8.073 1.00 94.69 105 LYS A O 1
ATOM 824 N N . ALA A 1 106 ? -2.034 -3.055 7.773 1.00 90.88 106 ALA A N 1
ATOM 825 C CA . ALA A 1 106 ? -2.780 -2.174 8.658 1.00 90.88 106 ALA A CA 1
ATOM 826 C C . ALA A 1 106 ? -2.418 -2.456 10.122 1.00 90.88 106 ALA A C 1
ATOM 828 O O . ALA A 1 106 ? -2.123 -3.591 10.503 1.00 90.88 106 ALA A O 1
ATOM 829 N N . LEU A 1 107 ? -2.457 -1.409 10.944 1.00 86.81 107 LEU A N 1
ATOM 830 C CA . LEU A 1 107 ? -2.334 -1.531 12.390 1.00 86.81 107 LEU A CA 1
ATOM 831 C C . LEU A 1 107 ? -3.705 -1.341 13.034 1.00 86.81 107 LEU A C 1
ATOM 833 O O . LEU A 1 107 ? -4.416 -0.400 12.671 1.00 86.81 107 LEU A O 1
ATOM 837 N N . PRO A 1 108 ? -4.071 -2.176 14.017 1.00 81.00 108 PRO A N 1
ATOM 838 C CA . PRO A 1 108 ? -5.315 -1.987 14.739 1.00 81.00 108 PRO A CA 1
ATOM 839 C C . PRO A 1 108 ? -5.284 -0.658 15.504 1.00 81.00 108 PRO A C 1
ATOM 841 O O . PRO A 1 108 ? -4.244 -0.238 16.012 1.00 81.00 108 PRO A O 1
ATOM 844 N N . HIS A 1 109 ? -6.447 -0.011 15.598 1.00 80.75 109 HIS A N 1
ATOM 845 C CA . HIS A 1 109 ? -6.677 1.216 16.376 1.00 80.75 109 HIS A CA 1
ATOM 846 C C . HIS A 1 109 ? -5.895 2.463 15.933 1.00 80.75 109 HIS A C 1
ATOM 848 O O . HIS A 1 109 ? -5.912 3.473 16.638 1.00 80.75 109 HIS A O 1
ATOM 854 N N . VAL A 1 110 ? -5.252 2.440 14.764 1.00 86.56 110 VAL A N 1
ATOM 855 C CA . VAL A 1 110 ? -4.604 3.619 14.180 1.00 86.56 110 VAL A CA 1
ATOM 856 C C . VAL A 1 110 ? -5.398 4.065 12.962 1.00 86.56 110 VAL A C 1
ATOM 858 O O . VAL A 1 110 ? -5.655 3.276 12.060 1.00 86.56 110 VAL A O 1
ATOM 861 N N . VAL A 1 111 ? -5.773 5.343 12.938 1.00 89.19 111 VAL A N 1
ATOM 862 C CA . VAL A 1 111 ? -6.379 5.979 11.765 1.00 89.19 111 VAL A CA 1
ATOM 863 C C . VAL A 1 111 ? -5.358 6.930 11.167 1.00 89.19 111 VAL A C 1
ATOM 865 O O . VAL A 1 111 ? -4.859 7.828 11.848 1.00 89.19 111 VAL A O 1
ATOM 868 N N . TYR A 1 112 ? -5.071 6.724 9.893 1.00 92.00 112 TYR A N 1
ATOM 869 C CA . TYR A 1 112 ? -4.155 7.514 9.095 1.00 92.00 112 TYR A CA 1
ATOM 870 C C . TYR A 1 112 ? -4.907 8.571 8.289 1.00 92.00 112 TYR A C 1
ATOM 872 O O . TYR A 1 112 ? -6.034 8.381 7.829 1.00 92.00 112 TYR A O 1
ATOM 880 N N . THR A 1 113 ? -4.255 9.704 8.088 1.00 93.25 113 THR A N 1
ATOM 881 C CA . THR A 1 113 ? -4.730 10.841 7.301 1.00 93.25 113 THR A CA 1
ATOM 882 C C . THR A 1 113 ? -3.620 11.295 6.370 1.00 93.25 113 THR A C 1
ATOM 884 O O . THR A 1 113 ? -2.443 11.045 6.616 1.00 93.25 113 THR A O 1
ATOM 887 N N . MET A 1 114 ? -3.975 11.949 5.275 1.00 92.81 114 MET A N 1
ATOM 888 C CA . MET A 1 114 ? -2.992 12.584 4.405 1.00 92.81 114 MET A CA 1
ATOM 889 C C . MET A 1 114 ? -2.414 13.819 5.098 1.00 92.81 114 MET A C 1
ATOM 891 O O . MET A 1 114 ? -3.163 14.684 5.547 1.00 92.81 114 MET A O 1
ATOM 895 N N . ALA A 1 115 ? -1.089 13.938 5.151 1.00 91.06 115 ALA A N 1
ATOM 896 C CA . ALA A 1 115 ? -0.423 15.053 5.829 1.00 91.06 115 ALA A CA 1
ATOM 897 C C . ALA A 1 115 ? -0.706 16.417 5.168 1.00 91.06 115 ALA A C 1
ATOM 899 O O . ALA A 1 115 ? -0.667 17.446 5.831 1.00 91.06 115 ALA A O 1
ATOM 900 N N . SER A 1 116 ? -1.011 16.427 3.867 1.00 88.94 116 SER A N 1
ATOM 901 C CA . SER A 1 116 ? -1.214 17.650 3.082 1.00 88.94 116 SER A CA 1
ATOM 902 C C . SER A 1 116 ? -2.567 18.329 3.296 1.00 88.94 116 SER A C 1
ATOM 904 O O . SER A 1 116 ? -2.667 19.543 3.153 1.00 88.94 116 SER A O 1
ATOM 906 N N . ASN A 1 117 ? -3.622 17.565 3.584 1.00 88.19 117 ASN A N 1
ATOM 907 C CA . ASN A 1 117 ? -4.992 18.082 3.679 1.00 88.19 117 ASN A CA 1
ATOM 908 C C . ASN A 1 117 ? -5.777 17.527 4.875 1.00 88.19 117 ASN A C 1
ATOM 910 O O . ASN A 1 117 ? -6.964 17.813 5.002 1.00 88.19 117 ASN A O 1
ATOM 914 N N . HIS A 1 118 ? -5.136 16.717 5.723 1.00 87.12 118 HIS A N 1
ATOM 915 C CA . HIS A 1 118 ? -5.728 16.045 6.882 1.00 87.12 118 HIS A CA 1
ATOM 916 C C . HIS A 1 118 ? -6.952 15.173 6.560 1.00 87.12 118 HIS A C 1
ATOM 918 O O . HIS A 1 118 ? -7.695 14.778 7.460 1.00 87.12 118 HIS A O 1
ATOM 924 N N . LYS A 1 119 ? -7.157 14.830 5.283 1.00 90.06 119 LYS A N 1
ATOM 925 C CA . LYS A 1 119 ? -8.260 13.971 4.855 1.00 90.06 119 LYS A CA 1
ATOM 926 C C . LYS A 1 119 ? -7.938 12.518 5.139 1.00 90.06 119 LYS A C 1
ATOM 928 O O . LYS A 1 119 ? -6.802 12.065 4.969 1.00 90.06 119 LYS A O 1
ATOM 933 N N . CYS A 1 120 ? -8.961 11.782 5.540 1.00 88.94 120 CYS A N 1
ATOM 934 C CA . CYS A 1 120 ? -8.879 10.349 5.728 1.00 88.94 120 CYS A CA 1
ATOM 935 C C . CYS A 1 120 ? -9.421 9.644 4.484 1.00 88.94 120 CYS A C 1
ATOM 937 O O . CYS A 1 120 ? -10.395 10.097 3.885 1.00 88.94 120 CYS A O 1
ATOM 939 N N . TYR A 1 121 ? -8.792 8.541 4.092 1.00 91.31 121 TYR A N 1
ATOM 940 C CA . TYR A 1 121 ? -9.231 7.730 2.961 1.00 91.31 121 TYR A CA 1
ATOM 941 C C . TYR A 1 121 ? -9.458 6.300 3.416 1.00 91.31 121 TYR A C 1
ATOM 943 O O . TYR A 1 121 ? -8.741 5.809 4.286 1.00 91.31 121 TYR A O 1
ATOM 951 N N . VAL A 1 122 ? -10.440 5.631 2.819 1.00 88.62 122 VAL A N 1
ATOM 952 C CA . VAL A 1 122 ? -10.836 4.262 3.159 1.00 88.62 122 VAL A CA 1
ATOM 953 C C . VAL A 1 122 ? -11.028 3.473 1.884 1.00 88.62 122 VAL A C 1
ATOM 955 O O . VAL A 1 122 ? -11.557 3.974 0.887 1.00 88.62 122 VAL A O 1
ATOM 958 N N . ARG A 1 123 ? -10.589 2.218 1.909 1.00 87.62 123 ARG A N 1
ATOM 959 C CA . ARG A 1 123 ? -10.809 1.298 0.804 1.00 87.62 123 ARG A CA 1
ATOM 960 C C . ARG A 1 123 ? -12.181 0.638 0.937 1.00 87.62 123 ARG A C 1
ATOM 962 O O . ARG A 1 123 ? -12.401 -0.145 1.853 1.00 87.62 123 ARG A O 1
ATOM 969 N N . GLN A 1 124 ? -13.070 0.899 -0.018 1.00 85.75 124 GLN A N 1
ATOM 970 C CA . GLN A 1 124 ? -14.358 0.213 -0.152 1.00 85.75 124 GLN A CA 1
ATOM 971 C C . GLN A 1 124 ? -14.378 -0.559 -1.475 1.00 85.75 124 GLN A C 1
ATOM 973 O O . GLN A 1 124 ? -14.565 0.006 -2.556 1.00 85.75 124 GLN A O 1
ATOM 978 N N . GLY A 1 125 ? -14.116 -1.867 -1.404 1.00 83.25 125 GLY A N 1
ATOM 979 C CA . GLY A 1 125 ? -13.980 -2.724 -2.584 1.00 83.25 125 GLY A CA 1
ATOM 980 C C . GLY A 1 125 ? -12.849 -2.257 -3.508 1.00 83.25 125 GLY A C 1
ATOM 981 O O . GLY A 1 125 ? -11.675 -2.251 -3.136 1.00 83.25 125 GLY A O 1
ATOM 982 N N . THR A 1 126 ? -13.188 -1.848 -4.731 1.00 81.62 126 THR A N 1
ATOM 983 C CA . THR A 1 126 ? -12.225 -1.332 -5.721 1.00 81.62 126 THR A CA 1
ATOM 984 C C . THR A 1 126 ? -12.008 0.179 -5.642 1.00 81.62 126 THR A C 1
ATOM 986 O O . THR A 1 126 ? -11.127 0.695 -6.328 1.00 81.62 126 THR A O 1
ATOM 989 N N . LYS A 1 127 ? -12.772 0.894 -4.808 1.00 84.00 127 LYS A N 1
ATOM 990 C CA . LYS A 1 127 ? -12.744 2.357 -4.732 1.00 84.00 127 LYS A CA 1
ATOM 991 C C . LYS A 1 127 ? -11.998 2.848 -3.497 1.00 84.00 127 LYS A C 1
ATOM 993 O O . LYS A 1 127 ? -12.093 2.268 -2.417 1.00 84.00 127 LYS A O 1
ATOM 998 N N . CYS A 1 128 ? -11.276 3.947 -3.682 1.00 85.62 128 CYS A N 1
ATOM 999 C CA . CYS A 1 128 ? -10.752 4.769 -2.603 1.00 85.62 128 CYS A CA 1
ATOM 1000 C C . CYS A 1 128 ? -11.744 5.912 -2.374 1.00 85.62 128 CYS A C 1
ATOM 1002 O O . CYS A 1 128 ? -12.035 6.654 -3.315 1.00 85.62 128 CYS A O 1
ATOM 1004 N N . VAL A 1 129 ? -12.297 6.010 -1.168 1.00 87.25 129 VAL A N 1
ATOM 1005 C CA . VAL A 1 129 ? -13.281 7.035 -0.801 1.00 87.25 129 VAL A CA 1
ATOM 1006 C C . VAL A 1 129 ? -12.756 7.883 0.347 1.00 87.25 129 VAL A C 1
ATOM 1008 O O . VAL A 1 129 ?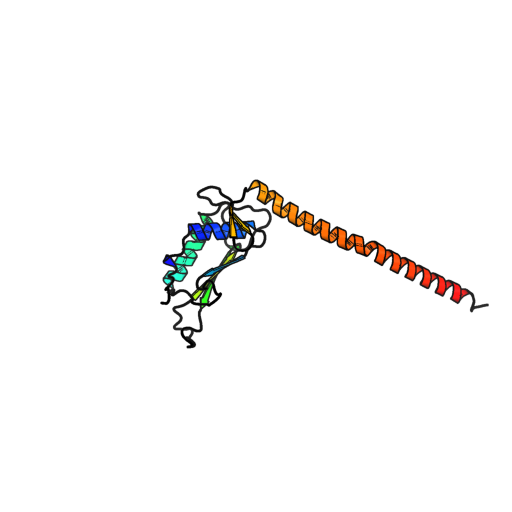 -12.056 7.384 1.228 1.00 87.25 129 VAL A O 1
ATOM 1011 N N . GLU A 1 130 ? -13.083 9.171 0.322 1.00 86.69 130 GLU A N 1
ATOM 1012 C CA . GLU A 1 130 ? -12.823 10.068 1.445 1.00 86.69 130 GLU A CA 1
ATOM 1013 C C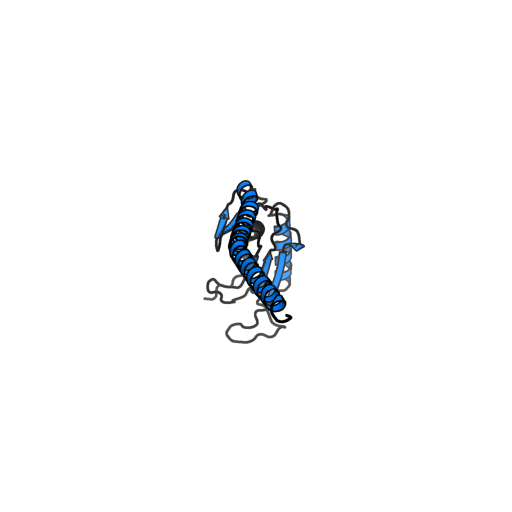 . GLU A 1 130 ? -13.743 9.689 2.612 1.00 86.69 130 GLU A C 1
ATOM 1015 O O . GLU A 1 130 ? -14.942 9.473 2.430 1.00 86.69 130 GLU A O 1
ATOM 1020 N N . GLY A 1 131 ? -13.166 9.575 3.804 1.00 75.38 131 GLY A N 1
ATOM 1021 C CA . GLY A 1 131 ? -13.864 9.243 5.038 1.00 75.38 131 GLY A CA 1
ATOM 1022 C C . GLY A 1 131 ? -13.633 10.298 6.113 1.00 75.38 131 GLY A C 1
ATOM 1023 O O . GLY A 1 131 ? -12.690 11.089 6.057 1.00 75.38 131 GLY A O 1
ATOM 1024 N N . ILE A 1 132 ? -14.488 10.289 7.132 1.00 71.12 132 ILE A N 1
ATOM 1025 C CA . ILE A 1 132 ? -14.336 11.134 8.317 1.00 71.12 132 ILE A CA 1
ATOM 1026 C C . ILE A 1 132 ? -13.623 10.310 9.393 1.00 71.12 132 ILE A C 1
ATOM 1028 O O . ILE A 1 132 ? -14.069 9.219 9.750 1.00 71.12 132 ILE A O 1
ATOM 1032 N N . ALA A 1 133 ? -12.520 10.834 9.937 1.00 63.34 133 ALA A N 1
ATOM 1033 C CA . ALA A 1 133 ? -11.680 10.114 10.900 1.00 63.34 133 ALA A CA 1
ATOM 1034 C C . ALA A 1 133 ? -12.437 9.661 12.168 1.00 63.34 133 ALA A C 1
ATOM 1036 O O . ALA A 1 133 ? -12.115 8.619 12.734 1.00 63.34 133 ALA A O 1
ATOM 1037 N N . LEU A 1 134 ? -13.456 10.416 12.604 1.00 57.97 134 LEU A N 1
ATOM 1038 C CA . LEU A 1 134 ? -14.330 10.039 13.724 1.00 57.97 134 LEU A CA 1
ATOM 1039 C C . LEU A 1 134 ? -15.158 8.784 13.425 1.00 57.97 134 LEU A C 1
ATOM 1041 O O . LEU A 1 134 ? -15.222 7.888 14.263 1.00 57.97 134 LEU A O 1
ATOM 1045 N N . THR A 1 135 ? -15.731 8.694 12.226 1.00 56.50 135 THR A N 1
ATOM 1046 C CA . THR A 1 135 ? -16.523 7.536 11.792 1.00 56.50 135 THR A CA 1
ATOM 1047 C C . THR A 1 135 ? -15.654 6.279 11.721 1.00 56.50 135 THR A C 1
ATOM 1049 O O . THR A 1 135 ? -16.061 5.212 12.164 1.00 56.50 135 THR A O 1
ATOM 1052 N N . LEU A 1 136 ? -14.400 6.417 11.284 1.00 58.75 136 LEU A N 1
ATOM 1053 C CA . LEU A 1 136 ? -13.451 5.302 11.177 1.00 58.75 136 LEU A CA 1
ATOM 1054 C C . LEU A 1 136 ? -12.899 4.789 12.501 1.00 58.75 136 LEU A C 1
ATOM 1056 O O . LEU A 1 136 ? -12.347 3.698 12.541 1.00 58.75 136 LEU A O 1
ATOM 1060 N N . ARG A 1 137 ? -13.016 5.544 13.594 1.00 57.00 137 ARG A N 1
ATOM 1061 C CA . ARG A 1 137 ? -12.713 5.002 14.928 1.00 57.00 137 ARG A CA 1
ATOM 1062 C C . ARG A 1 137 ? -13.858 4.154 15.469 1.00 57.00 137 ARG A C 1
ATOM 1064 O O . ARG A 1 137 ? -13.618 3.283 16.299 1.00 57.00 137 ARG A O 1
ATOM 1071 N N . GLN A 1 138 ? -15.080 4.415 15.011 1.00 52.28 138 GLN A N 1
ATOM 1072 C CA . GLN A 1 138 ? -16.274 3.677 15.411 1.00 52.28 138 GLN A CA 1
ATOM 1073 C C . GLN A 1 138 ? -16.439 2.393 14.583 1.00 52.28 138 GLN A C 1
ATOM 1075 O O . GLN A 1 138 ? -16.785 1.364 15.150 1.00 52.28 138 GLN A O 1
ATOM 1080 N N . ASP A 1 139 ? -16.072 2.416 13.297 1.00 56.34 139 ASP A N 1
ATOM 1081 C CA . ASP A 1 139 ? -16.278 1.303 12.353 1.00 56.34 139 ASP A CA 1
ATOM 1082 C C . ASP A 1 139 ? -15.574 -0.022 12.745 1.00 56.34 139 ASP A C 1
ATOM 1084 O O . ASP A 1 139 ? -16.244 -1.050 12.801 1.00 56.34 139 ASP A O 1
ATOM 1088 N N . PRO A 1 140 ? -14.283 -0.054 13.151 1.00 55.88 140 PRO A N 1
ATOM 1089 C CA . PRO A 1 140 ? -13.620 -1.297 13.556 1.00 55.88 140 PRO A CA 1
ATOM 1090 C C . PRO A 1 140 ? -14.217 -1.881 14.836 1.00 55.88 140 PRO A C 1
ATOM 1092 O O . PRO A 1 140 ? -14.301 -3.097 14.986 1.00 55.88 140 PRO A O 1
ATOM 1095 N N . ALA A 1 141 ? -14.641 -1.021 15.768 1.00 57.75 141 ALA A N 1
ATOM 1096 C CA . ALA A 1 141 ? -15.297 -1.452 16.997 1.00 57.75 141 ALA A CA 1
ATOM 1097 C C . ALA A 1 141 ? -16.707 -1.983 16.711 1.00 57.75 141 ALA A C 1
ATOM 1099 O O . ALA A 1 141 ? -17.135 -2.959 17.321 1.00 57.75 141 ALA A O 1
ATOM 1100 N N . GLU A 1 142 ? -17.420 -1.371 15.769 1.00 61.66 142 GLU A N 1
ATOM 1101 C CA . GLU A 1 142 ? -18.776 -1.751 15.390 1.00 61.66 142 GLU A CA 1
ATOM 1102 C C . GLU A 1 142 ? -18.801 -3.022 14.525 1.00 61.66 142 GLU A C 1
ATOM 1104 O O . GLU A 1 142 ? -19.661 -3.881 14.725 1.00 61.66 142 GLU A O 1
ATOM 1109 N N . GLN A 1 143 ? -17.820 -3.210 13.638 1.00 60.94 143 GLN A N 1
ATOM 1110 C CA . GLN A 1 143 ? -17.598 -4.466 12.915 1.00 60.94 143 GLN A CA 1
ATOM 1111 C C . GLN A 1 143 ? -17.162 -5.593 13.848 1.00 60.94 143 GLN A C 1
ATOM 1113 O O . GLN A 1 143 ? -17.793 -6.648 13.831 1.00 60.94 143 GLN A O 1
ATOM 1118 N N . ALA A 1 144 ? -16.185 -5.359 14.731 1.00 63.53 144 ALA A N 1
ATOM 1119 C CA . ALA A 1 144 ? -15.797 -6.352 15.733 1.00 63.53 144 ALA A CA 1
ATOM 1120 C C . ALA A 1 144 ? -16.977 -6.718 16.648 1.00 63.53 144 ALA A C 1
ATOM 1122 O O . ALA A 1 144 ? -17.193 -7.889 16.955 1.00 63.53 144 ALA A O 1
ATOM 1123 N N . LYS A 1 145 ? -17.800 -5.736 17.038 1.00 70.75 145 LYS A N 1
ATOM 1124 C CA . LYS A 1 145 ? -19.018 -5.976 17.819 1.00 70.75 145 LYS A CA 1
ATOM 1125 C C . LYS A 1 145 ? -20.027 -6.833 17.052 1.00 70.75 145 LYS A C 1
ATOM 1127 O O . LYS A 1 145 ? -20.560 -7.769 17.638 1.00 70.75 145 LYS A O 1
ATOM 1132 N N . LYS A 1 146 ? -20.261 -6.562 15.763 1.00 71.69 146 LYS A N 1
ATOM 1133 C CA . LYS A 1 146 ? -21.154 -7.370 14.911 1.00 71.69 146 LYS A CA 1
ATOM 1134 C C . LYS A 1 146 ? -20.653 -8.803 14.739 1.00 71.69 146 LYS A C 1
ATOM 1136 O O . LYS A 1 146 ? -21.456 -9.731 14.778 1.00 71.69 146 LYS A O 1
ATOM 1141 N N . GLU A 1 147 ? -19.348 -8.999 14.570 1.00 75.88 147 GLU A N 1
ATOM 1142 C CA . GLU A 1 147 ? -18.747 -10.335 14.479 1.00 75.88 147 GLU A CA 1
ATOM 1143 C C . GLU A 1 147 ? -18.895 -11.110 15.791 1.00 75.88 147 GLU A C 1
ATOM 1145 O O . GLU A 1 147 ? -19.322 -12.266 15.780 1.00 75.88 147 GLU A O 1
ATOM 1150 N N . ILE A 1 148 ? -18.634 -10.453 16.926 1.00 77.38 148 ILE A N 1
ATOM 1151 C CA . ILE A 1 148 ? -18.840 -11.036 18.256 1.00 77.38 148 ILE A CA 1
ATOM 1152 C C . ILE A 1 148 ? -20.324 -11.353 18.483 1.00 77.38 148 ILE A C 1
ATOM 1154 O O . ILE A 1 148 ? -20.643 -12.442 18.951 1.00 77.38 148 ILE A O 1
ATOM 1158 N N . GLU A 1 149 ? -21.248 -10.456 18.129 1.00 85.06 149 GLU A N 1
ATOM 1159 C CA . GLU A 1 149 ? -22.693 -10.695 18.255 1.00 85.06 149 GLU A CA 1
ATOM 1160 C C . GLU A 1 149 ? -23.152 -11.886 17.413 1.00 85.06 149 GLU A C 1
ATOM 1162 O O . GLU A 1 149 ? -23.923 -12.719 17.898 1.00 85.06 149 GLU A O 1
ATOM 1167 N N . LYS A 1 150 ? -22.634 -12.012 16.188 1.00 85.94 150 LYS A N 1
ATOM 1168 C CA . LYS A 1 150 ? -22.929 -13.143 15.308 1.00 85.94 150 LYS A CA 1
ATOM 1169 C C . LYS A 1 150 ? -22.398 -14.456 15.886 1.00 85.94 150 LYS A C 1
ATOM 1171 O O . LYS A 1 150 ? -23.147 -15.428 15.968 1.00 85.94 150 LYS A O 1
ATOM 1176 N N . ALA A 1 151 ? -21.155 -14.466 16.371 1.00 83.62 151 ALA A N 1
ATOM 1177 C CA . ALA A 1 151 ? -20.567 -15.630 17.033 1.00 83.62 151 ALA A CA 1
ATOM 1178 C C . ALA A 1 151 ? -21.352 -16.024 18.297 1.00 83.62 151 ALA A C 1
ATOM 1180 O O . ALA A 1 151 ? -21.623 -17.202 18.523 1.00 83.62 151 ALA A O 1
ATOM 1181 N N . VAL A 1 152 ? -21.790 -15.046 19.098 1.00 88.06 152 VAL A N 1
ATOM 1182 C CA . VAL A 1 152 ? -22.632 -15.278 20.282 1.00 88.06 152 VAL A CA 1
ATOM 1183 C C . VAL A 1 152 ? -23.996 -15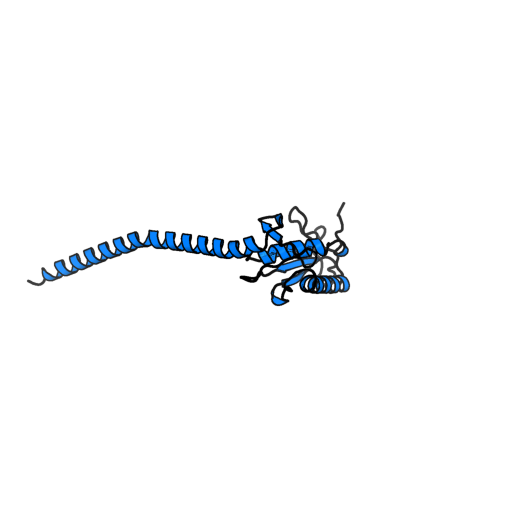.853 19.891 1.00 88.06 152 VAL A C 1
ATOM 1185 O O . VAL A 1 152 ? -24.501 -16.731 20.592 1.00 88.06 152 VAL A O 1
ATOM 1188 N N . GLN A 1 153 ? -24.605 -15.396 18.794 1.00 87.81 153 GLN A N 1
ATOM 1189 C CA . GLN A 1 153 ? -25.862 -15.956 18.286 1.00 87.81 153 GLN A CA 1
ATOM 1190 C C . GLN A 1 153 ? -25.707 -17.407 17.825 1.00 87.81 153 GLN A C 1
ATOM 1192 O O . GLN A 1 153 ? -26.522 -18.249 18.203 1.00 87.81 153 GLN A O 1
ATOM 1197 N N . GLU A 1 154 ? -24.655 -17.716 17.067 1.00 87.81 154 GLU A N 1
ATOM 1198 C CA . GLU A 1 154 ? -24.356 -19.083 16.630 1.00 87.81 154 GLU A CA 1
ATOM 1199 C C . GLU A 1 154 ? -24.115 -20.010 17.826 1.00 87.81 154 GLU A C 1
ATOM 1201 O O . GLU A 1 154 ? -24.675 -21.106 17.886 1.00 87.81 154 GLU A O 1
ATOM 1206 N N . PHE A 1 155 ? -23.357 -19.553 18.828 1.00 84.12 155 PHE A N 1
ATOM 1207 C CA . PHE A 1 155 ? -23.120 -20.328 20.045 1.00 84.12 155 PHE A CA 1
ATOM 1208 C C . PHE A 1 155 ? -24.412 -20.543 20.841 1.00 84.12 155 PHE A C 1
ATOM 1210 O O . PHE A 1 155 ? -24.694 -21.657 21.281 1.00 84.12 155 PHE A O 1
ATOM 1217 N N . LYS A 1 156 ? -25.249 -19.505 20.979 1.00 88.00 156 LYS A N 1
ATOM 1218 C CA . LYS A 1 156 ? -26.560 -19.610 21.640 1.00 88.00 156 LYS A CA 1
ATOM 1219 C C . LYS A 1 156 ? -27.490 -20.602 20.943 1.00 88.00 156 LYS A C 1
ATOM 1221 O O . LYS A 1 156 ? -28.223 -21.302 21.636 1.00 88.00 156 LYS A O 1
ATOM 1226 N N . ALA A 1 157 ? -27.443 -20.703 19.616 1.00 86.56 157 ALA A N 1
ATOM 1227 C CA . ALA A 1 157 ? -28.235 -21.676 18.863 1.00 86.56 157 ALA A CA 1
ATOM 1228 C C . ALA A 1 157 ? -27.800 -23.133 19.119 1.00 86.56 157 ALA A C 1
ATOM 1230 O O . ALA A 1 157 ? -28.617 -24.047 19.016 1.00 86.56 157 ALA A O 1
ATOM 1231 N N . GLN A 1 158 ? -26.542 -23.365 19.509 1.00 85.94 158 GLN A N 1
ATOM 1232 C CA . GLN A 1 158 ? -26.023 -24.705 19.816 1.00 85.94 158 GLN A CA 1
ATOM 1233 C C . GLN A 1 158 ? -26.341 -25.176 21.246 1.00 85.94 158 GLN A C 1
ATOM 1235 O O . GLN A 1 158 ? -26.404 -26.382 21.494 1.00 85.94 158 GLN A O 1
ATOM 1240 N N . ILE A 1 159 ? -26.598 -24.254 22.182 1.00 85.00 159 ILE A N 1
ATOM 1241 C CA . ILE A 1 159 ? -26.957 -24.562 23.580 1.00 85.00 159 ILE A CA 1
ATOM 1242 C C . ILE A 1 159 ? -28.174 -25.502 23.704 1.00 85.00 159 ILE A C 1
ATOM 1244 O O . ILE A 1 159 ? -28.063 -26.488 24.436 1.00 85.00 159 ILE A O 1
ATOM 1248 N N . PRO A 1 160 ? -29.327 -25.268 23.039 1.00 85.62 160 PRO A N 1
ATOM 1249 C CA . PRO A 1 160 ? -30.480 -26.161 23.170 1.00 85.62 160 PRO A CA 1
ATOM 1250 C C . PRO A 1 160 ? -30.186 -27.572 22.649 1.00 85.62 160 PRO A C 1
ATOM 1252 O O . PRO A 1 160 ? -30.536 -28.539 23.318 1.00 85.62 160 PRO A O 1
ATOM 1255 N N . VAL A 1 161 ? -29.450 -27.699 21.541 1.00 84.25 161 VAL A N 1
ATOM 1256 C CA . VAL A 1 161 ? -29.051 -29.001 20.977 1.00 84.25 161 VAL A CA 1
ATOM 1257 C C . VAL A 1 161 ? -28.132 -29.761 21.937 1.00 84.25 161 VAL A C 1
ATOM 1259 O O . VAL A 1 161 ? -28.299 -30.961 22.155 1.00 84.25 161 VAL A O 1
ATOM 1262 N N . ALA A 1 162 ? -27.163 -29.072 22.545 1.00 81.75 162 ALA A N 1
ATOM 1263 C CA . ALA A 1 162 ? -26.278 -29.669 23.543 1.00 81.75 162 ALA A CA 1
ATOM 1264 C C . ALA A 1 162 ? -27.045 -30.093 24.807 1.00 81.75 162 ALA A C 1
ATOM 1266 O O . ALA A 1 162 ? -26.808 -31.178 25.340 1.00 81.75 162 ALA A O 1
ATOM 1267 N N . LYS A 1 163 ? -28.007 -29.275 25.253 1.00 87.56 163 LYS A N 1
ATOM 1268 C CA . LYS A 1 163 ? -28.880 -29.585 26.392 1.00 87.56 163 LYS A CA 1
ATOM 1269 C C . LYS A 1 163 ? -29.736 -30.821 26.119 1.00 87.56 163 LYS A C 1
ATOM 1271 O O . LYS A 1 163 ? -29.857 -31.677 26.987 1.00 87.56 163 LYS A O 1
ATOM 1276 N N . GLU A 1 164 ? -30.293 -30.940 24.921 1.00 87.00 164 GLU A N 1
ATOM 1277 C CA . GLU A 1 164 ? -31.149 -32.060 24.533 1.00 87.00 164 GLU A CA 1
ATOM 1278 C C . GLU A 1 164 ? -30.363 -33.375 24.439 1.00 87.00 164 GLU A C 1
ATOM 1280 O O . GLU A 1 164 ? -30.790 -34.392 24.987 1.00 87.00 164 GLU A O 1
ATOM 1285 N N . LYS A 1 165 ? -29.145 -33.334 23.880 1.00 87.38 165 LYS A N 1
ATOM 1286 C CA . LYS A 1 165 ? -28.208 -34.469 23.906 1.00 87.38 165 LYS A CA 1
ATOM 1287 C C . LYS A 1 165 ? -27.851 -34.897 25.329 1.00 87.38 165 LYS A C 1
ATOM 1289 O O . LYS A 1 165 ? -27.817 -36.093 25.608 1.00 87.38 165 LYS A O 1
ATOM 1294 N N . LEU A 1 166 ? -27.614 -33.944 26.232 1.00 86.00 166 LEU A N 1
ATOM 1295 C CA . LEU A 1 166 ? -27.318 -34.241 27.634 1.00 86.00 166 LEU A CA 1
ATOM 1296 C C . LEU A 1 166 ? -28.525 -34.881 28.337 1.00 86.00 166 LEU A C 1
ATOM 1298 O O . LEU A 1 166 ? -28.370 -35.863 29.055 1.00 86.00 166 LEU A O 1
ATOM 1302 N N . VAL A 1 167 ? -29.736 -34.370 28.092 1.00 90.00 167 VAL A N 1
ATOM 1303 C CA . VAL A 1 167 ? -30.980 -34.947 28.627 1.00 90.00 167 VAL A CA 1
ATOM 1304 C C . VAL A 1 167 ? -31.185 -36.375 28.122 1.00 90.00 167 VAL A C 1
ATOM 1306 O O . VAL A 1 167 ? -31.536 -37.251 28.912 1.00 90.00 167 VAL A O 1
ATOM 1309 N N . MET A 1 168 ? -30.942 -36.632 26.834 1.00 85.38 168 MET A N 1
ATOM 1310 C CA . MET A 1 168 ? -30.995 -37.984 26.273 1.00 85.38 168 MET A CA 1
ATOM 1311 C C . MET A 1 168 ? -29.957 -38.910 26.911 1.00 85.38 168 MET A C 1
ATOM 1313 O O . MET A 1 168 ? -30.308 -40.010 27.327 1.00 85.38 168 MET A O 1
ATOM 1317 N N . PHE A 1 169 ? -28.713 -38.448 27.055 1.00 87.94 169 PHE A N 1
ATOM 1318 C CA . PHE A 1 169 ? -27.645 -39.217 27.690 1.00 87.94 169 PHE A CA 1
ATOM 1319 C C . PHE A 1 169 ? -27.984 -39.589 29.139 1.00 87.94 169 PHE A C 1
ATOM 1321 O O . PHE A 1 169 ? -27.850 -40.746 29.527 1.00 87.94 169 PHE A O 1
ATOM 1328 N N . VAL A 1 170 ? -28.484 -38.632 29.929 1.00 87.94 170 VAL A N 1
ATOM 1329 C CA . VAL A 1 170 ? -28.909 -38.882 31.315 1.00 87.94 170 VAL A CA 1
ATOM 1330 C C . VAL A 1 170 ? -30.075 -39.874 31.360 1.00 87.94 170 VAL A C 1
ATOM 1332 O O . VAL A 1 170 ? -30.072 -40.774 32.197 1.00 87.94 170 VAL A O 1
ATOM 1335 N N . ARG A 1 171 ? -31.049 -39.773 30.443 1.00 88.88 171 ARG A N 1
ATOM 1336 C CA . ARG A 1 171 ? -32.156 -40.744 30.339 1.00 88.88 171 ARG A CA 1
ATOM 1337 C C . ARG A 1 171 ? -31.669 -42.158 30.050 1.00 88.88 171 ARG A C 1
ATOM 1339 O O . ARG A 1 171 ? -32.140 -43.096 30.689 1.00 88.88 171 ARG A O 1
ATOM 1346 N N . ASP A 1 172 ? -30.758 -42.308 29.095 1.00 87.38 172 ASP A N 1
ATOM 1347 C CA . ASP A 1 172 ? -30.209 -43.611 28.724 1.00 87.38 172 ASP A CA 1
ATOM 1348 C C . ASP A 1 172 ? -29.350 -44.204 29.843 1.00 87.38 172 ASP A C 1
ATOM 1350 O O . ASP A 1 172 ? -29.431 -45.404 30.103 1.00 87.38 172 ASP A O 1
ATOM 1354 N N . TYR A 1 173 ? -28.576 -43.373 30.547 1.00 83.38 173 TYR A N 1
ATOM 1355 C CA . TYR A 1 173 ? -27.803 -43.798 31.712 1.00 83.38 173 TYR A CA 1
ATOM 1356 C C . TYR A 1 173 ? -28.717 -44.327 32.824 1.00 83.38 173 TYR A C 1
ATOM 1358 O O . TYR A 1 173 ? -28.532 -45.455 33.274 1.00 83.38 173 TYR A O 1
ATOM 1366 N N . LEU A 1 174 ? -29.757 -43.567 33.190 1.00 84.31 174 LEU A N 1
ATOM 1367 C CA . LEU A 1 174 ? -30.723 -43.966 34.219 1.00 84.31 174 LEU A CA 1
ATOM 1368 C C . LEU A 1 174 ? -31.509 -45.231 33.841 1.00 84.31 174 LEU A C 1
ATOM 1370 O O . LEU A 1 174 ? -31.805 -46.052 34.706 1.00 84.31 174 LEU A O 1
ATOM 1374 N N . ARG A 1 175 ? -31.826 -45.428 32.552 1.00 80.81 175 ARG A N 1
ATOM 1375 C CA . ARG A 1 175 ? -32.438 -46.679 32.068 1.00 80.81 175 ARG A CA 1
ATOM 1376 C C . ARG A 1 175 ? -31.509 -47.876 32.235 1.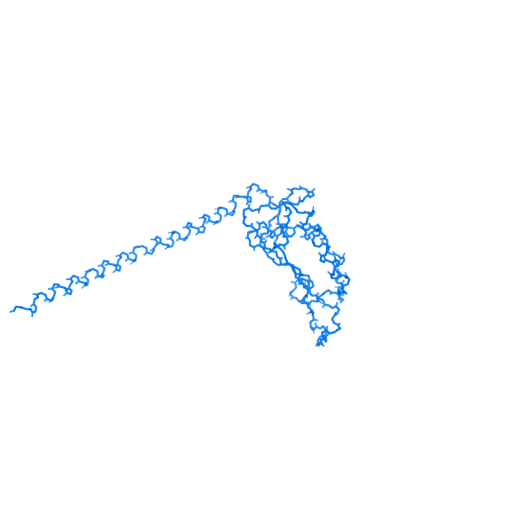00 80.81 175 ARG A C 1
ATOM 1378 O O . ARG A 1 175 ? -31.975 -48.940 32.626 1.00 80.81 175 ARG A O 1
ATOM 1385 N N . LYS A 1 176 ? -30.216 -47.714 31.946 1.00 77.00 176 LYS A N 1
ATOM 1386 C CA . LYS A 1 176 ? -29.230 -48.792 32.085 1.00 77.00 176 LYS A CA 1
ATOM 1387 C C . LYS A 1 176 ? -28.979 -49.159 33.547 1.00 77.00 176 LYS A C 1
ATOM 1389 O O . LYS A 1 176 ? -28.949 -50.347 33.842 1.00 77.00 176 LYS A O 1
ATOM 1394 N N . THR A 1 177 ? -28.884 -48.188 34.459 1.00 73.38 177 THR A N 1
ATOM 1395 C CA . THR A 1 177 ? -28.720 -48.472 35.898 1.00 73.38 177 THR A CA 1
ATOM 1396 C C . THR A 1 177 ? -29.959 -49.110 36.527 1.00 73.38 177 THR A C 1
ATOM 1398 O O . THR A 1 177 ? -29.822 -50.054 37.298 1.00 73.38 177 THR A O 1
ATOM 1401 N N . ASN A 1 178 ? -31.170 -48.689 36.144 1.00 63.66 178 ASN A N 1
ATOM 1402 C CA . ASN A 1 178 ? -32.400 -49.312 36.653 1.00 63.66 178 ASN A CA 1
ATOM 1403 C C . ASN A 1 178 ? -32.647 -50.723 36.086 1.00 63.66 178 ASN A C 1
ATOM 1405 O O . ASN A 1 178 ? -33.373 -51.503 36.693 1.00 63.66 178 ASN A O 1
ATOM 1409 N N . SER A 1 179 ? -32.061 -51.064 34.932 1.00 58.12 179 SER A N 1
ATOM 1410 C CA . SER A 1 179 ? -32.139 -52.417 34.365 1.00 58.12 179 SER A CA 1
ATOM 1411 C C . SER A 1 179 ? -31.096 -53.370 34.959 1.00 58.12 179 SER A C 1
ATOM 1413 O O . SER A 1 179 ? -31.323 -54.573 34.951 1.00 58.12 179 SER A O 1
ATOM 1415 N N . SER A 1 180 ? -29.978 -52.859 35.491 1.00 55.06 180 SER A N 1
ATOM 1416 C CA . SER A 1 180 ? -28.954 -53.677 36.160 1.00 55.06 180 SER A CA 1
ATOM 1417 C C . SER A 1 180 ? -29.286 -54.041 37.613 1.00 55.06 180 SER A C 1
ATOM 1419 O O . SER A 1 180 ? -28.693 -54.972 38.141 1.00 55.06 180 SER A O 1
ATOM 1421 N N . GLU A 1 181 ? -30.228 -53.344 38.259 1.00 53.12 181 GLU A N 1
ATOM 1422 C CA . GLU A 1 181 ? -30.693 -53.681 39.620 1.00 53.12 181 GLU A CA 1
ATOM 1423 C C . GLU A 1 181 ? -31.769 -54.788 39.652 1.00 53.12 181 GLU A C 1
ATOM 1425 O O . GLU A 1 181 ? -32.107 -55.270 40.728 1.00 53.12 181 GLU A O 1
ATOM 1430 N N . PHE A 1 182 ? -32.282 -55.235 38.497 1.00 47.66 182 PHE A N 1
ATOM 1431 C CA . PHE A 1 182 ? -33.301 -56.295 38.400 1.00 47.66 182 PHE A CA 1
ATOM 1432 C C . PHE A 1 182 ? -32.779 -57.654 37.895 1.00 47.66 182 PHE A C 1
ATOM 1434 O O . PHE A 1 182 ? -33.539 -58.617 37.904 1.00 47.66 182 PHE A O 1
ATOM 1441 N N . GLU A 1 183 ? -31.508 -57.767 37.490 1.00 49.53 183 GLU A N 1
ATOM 1442 C CA . GLU A 1 183 ? -30.891 -59.052 37.090 1.00 49.53 183 GLU A CA 1
ATOM 1443 C C . GLU A 1 183 ? -30.062 -59.722 38.210 1.00 49.53 183 GLU A C 1
ATOM 1445 O O . GLU A 1 183 ? -29.377 -60.713 37.963 1.00 49.53 183 GLU A O 1
ATOM 1450 N N . SER A 1 184 ? -30.112 -59.215 39.449 1.00 50.16 184 SER A N 1
ATOM 1451 C CA . SER A 1 184 ? -29.378 -59.766 40.607 1.00 50.16 184 SER A CA 1
ATOM 1452 C C . SER A 1 184 ? -30.256 -60.253 41.775 1.00 50.16 184 SER A C 1
ATOM 1454 O O . SER A 1 184 ? -29.742 -60.435 42.882 1.00 50.16 184 SER A O 1
ATOM 1456 N N . LEU A 1 185 ? -31.547 -60.511 41.537 1.00 40.25 185 LEU A N 1
ATOM 1457 C CA . LEU A 1 185 ? -32.470 -61.196 42.461 1.00 40.25 185 LEU A CA 1
ATOM 1458 C C . LEU A 1 185 ? -32.933 -62.527 41.863 1.00 40.25 185 LEU A C 1
ATOM 1460 O O . LEU A 1 185 ? -33.058 -63.493 42.647 1.00 40.25 185 LEU A O 1
#

Sequence (185 aa):
MSSERSALQISENNLAMFVCSFLNNGMGGTIFYGINANGIVEGMKLNRLERDTFRKGIDRMMGRSIYPEVRPSCYDVSFIPVMRSGGKILALSAHRTWVIEIQIKALPHVVYTMASNHKCYVRQGTKCVEGIALTLRQDPAEQAKKEIEKAVQEFKAQIPVAKEKLVMFVRDYLRKTNSSEFESL

InterPro domains:
  IPR007421 Schlafen, AlbA_2 domain [PF04326] (15-129)
  IPR029684 Schlafen family [PTHR12155] (6-135)
  IPR038461 Schlafen, AlbA_2 domain superfamily [G3DSA:3.30.950.30] (5-131)